Protein AF-0000000078798370 (afdb_homodimer)

Secondary structure (DSSP, 8-state):
--HHHHHHHHHHHHHHHHHHHHHHHHHHHHT-HHHHHHHHHHHHHHHHHHHHHHTT--S--SHHHHHHHHIIIIITTSSS-HHHHHHHHHHHHHHHHHHHSTT----HHHHHHHHHHHHHHHHHHHHHHH---/--HHHHHHHHHHHHHHHHHHHHHHHHHHHHT-HHHHHHHHHHHHHHHHHHHHHHTT--S--SHHHHHHHHIIIIITTSSS-HHHHHHHHHHHHHHHHHHH-TT----HHHHHHHHHHHHHHHHH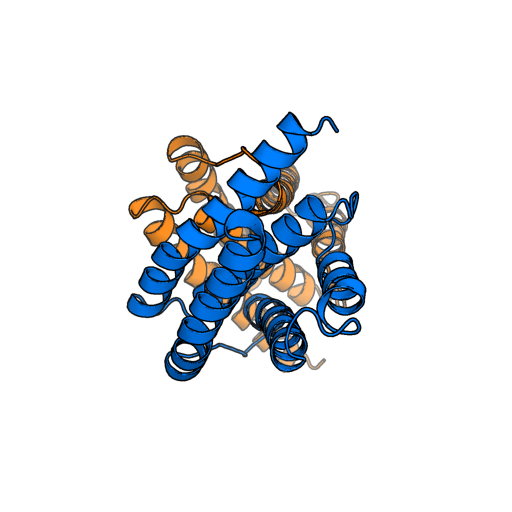HHHHHH---

Sequence (266 aa):
MTPEQRFDIVLYRLNSAKSLLDEIKDHIERGYYNTAMNRMYYACFYAVSGLLLQSEIDGVKSHEGVRQKFSQHFILTGKFPKEWGRFYSILFNNRSAADYEDFKNFDLAATQEMYPKVCAFIGLIDNWVFDKNMTPEQRFDIVLYRLNSAKSLLDEIKDHIERGYYNTAMNRMYYACFYAVSGLLLQSEIDGVKSHEGVRQKFSQHFILTGKFPKEWGRFYSILFNNRSAADYEDFKNFDLAATQEMYPKVCAFIGLIDNWVFDKN

Foldseek 3Di:
DDPVVLVVLLVVLLVQLVVLLVVLVVCLVVWVQLVSLLSLLSSLVSLLVSLCSLVVNPDQDDPVSSLVVCCVPCDVVVVDDVVLSVLSVVSVVSNCCSPPPPPDHDGSVVSVVNSVVSVVSSVVSVCVRPVPD/DDPVVLVVLLVVLLVVLVVLLVVLVVCLVVWVQLVSLLSLLSSLVSLLVSLCSLVVNPDQDDPVSSLVVCCVPCDVVVVDDVVLSVLSVVSVVSNCCSPPPPPDHDGSVVSVVNSVVSVVSSVVSVCVRPVPD

Organism: NCBI:txid997891

pLDDT: mean 96.77, std 6.39, range [39.59, 98.94]

Radius of gyration: 19.5 Å; Cα contacts (8 Å, |Δi|>4): 292; chains: 2; bounding box: 38×62×39 Å

Solvent-accessible surface area (backbone atoms only — not comparable to full-atom values): 14117 Å² total; per-residue (Å²): 130,52,72,66,58,48,49,52,50,28,50,49,25,42,50,48,19,56,56,41,52,59,52,32,52,53,27,51,75,71,66,39,30,34,58,24,44,36,48,50,28,50,23,48,48,27,32,52,50,18,52,37,46,71,70,70,48,71,91,62,81,47,72,66,48,43,53,49,50,45,35,59,66,29,27,75,66,59,77,35,64,60,65,58,47,53,49,52,50,50,35,56,48,45,30,50,38,43,76,64,40,80,98,48,77,58,46,70,70,60,48,61,64,46,48,61,53,50,53,50,52,44,49,52,48,49,42,58,72,66,55,64,120,131,52,72,65,57,49,49,52,50,29,52,49,26,41,49,49,19,56,56,41,51,59,52,32,53,53,26,52,76,72,64,40,30,34,59,23,42,35,48,51,30,51,22,46,48,27,32,52,50,20,51,36,46,71,70,70,48,72,91,62,79,47,72,66,48,42,53,51,51,45,36,59,66,30,27,75,65,60,76,37,63,62,66,56,48,54,48,52,51,50,34,55,49,44,28,50,39,42,76,66,40,81,98,48,78,58,44,70,67,60,49,61,64,45,49,60,53,51,53,52,52,44,49,53,48,50,42,58,69,67,54,64,120

Structure (mmCIF, N/CA/C/O backbone):
data_AF-0000000078798370-model_v1
#
loop_
_entity.id
_entity.type
_entity.pdbx_description
1 polymer 'HEPN domain-containing protein'
#
loop_
_atom_site.group_PDB
_atom_site.id
_atom_site.type_symbol
_atom_site.label_atom_id
_atom_site.label_alt_id
_atom_site.label_comp_id
_atom_site.label_asym_id
_atom_site.label_entity_id
_atom_site.label_seq_id
_atom_site.pdbx_PDB_ins_code
_atom_site.Cartn_x
_atom_site.Cartn_y
_atom_site.Cartn_z
_atom_site.occupancy
_atom_site.B_iso_or_equiv
_atom_site.auth_seq_id
_atom_site.auth_comp_id
_atom_site.auth_asym_id
_atom_site.auth_atom_id
_atom_site.pdbx_PDB_model_num
ATOM 1 N N . MET A 1 1 ? 16.75 -10.555 -20.172 1 88.31 1 MET A N 1
ATOM 2 C CA . MET A 1 1 ? 16.828 -11.352 -18.953 1 88.31 1 MET A CA 1
ATOM 3 C C . MET A 1 1 ? 17.188 -12.797 -19.266 1 88.31 1 MET A C 1
ATOM 5 O O . MET A 1 1 ? 16.625 -13.398 -20.188 1 88.31 1 MET A O 1
ATOM 9 N N . THR A 1 2 ? 18.172 -13.312 -18.594 1 94.56 2 THR A N 1
ATOM 10 C CA . THR A 1 2 ? 18.531 -14.711 -18.797 1 94.56 2 THR A CA 1
ATOM 11 C C . THR A 1 2 ? 17.516 -15.641 -18.141 1 94.56 2 THR A C 1
ATOM 13 O O . THR A 1 2 ? 16.766 -15.219 -17.266 1 94.56 2 THR A O 1
ATOM 16 N N . PRO A 1 3 ? 17.422 -16.891 -18.625 1 95.19 3 PRO A N 1
ATOM 17 C CA . PRO A 1 3 ? 16.516 -17.844 -17.984 1 95.19 3 PRO A CA 1
ATOM 18 C C . PRO A 1 3 ? 16.766 -18 -16.484 1 95.19 3 PRO A C 1
ATOM 20 O O . PRO A 1 3 ? 15.828 -18.156 -15.711 1 95.19 3 PRO A O 1
ATOM 23 N N . GLU A 1 4 ? 18 -17.953 -16.125 1 96.31 4 GLU A N 1
ATOM 24 C CA . GLU A 1 4 ? 18.359 -18.078 -14.711 1 96.31 4 GLU A CA 1
ATOM 25 C C . GLU A 1 4 ? 17.859 -16.875 -13.914 1 96.31 4 GLU A C 1
ATOM 27 O O . GLU A 1 4 ? 17.328 -17.031 -12.82 1 96.31 4 GLU A O 1
ATOM 32 N N . GLN A 1 5 ? 18.109 -15.727 -14.414 1 96.44 5 GLN A N 1
ATOM 33 C CA . GLN A 1 5 ? 17.641 -14.508 -13.773 1 96.44 5 GLN A CA 1
ATOM 34 C C . GLN A 1 5 ? 16.109 -14.492 -13.656 1 96.44 5 GLN A C 1
ATOM 36 O O . GLN A 1 5 ? 15.57 -14.094 -12.633 1 96.44 5 GLN A O 1
ATOM 41 N N . ARG A 1 6 ? 15.484 -14.938 -14.75 1 97 6 ARG A N 1
ATOM 42 C CA . ARG A 1 6 ? 14.023 -15.023 -14.758 1 97 6 ARG A CA 1
ATOM 43 C C . ARG A 1 6 ? 13.523 -15.953 -13.664 1 97 6 ARG A C 1
ATOM 45 O O . ARG A 1 6 ? 12.602 -15.602 -12.922 1 97 6 ARG A O 1
ATOM 52 N N . PHE A 1 7 ? 14.133 -17.062 -13.602 1 97.12 7 PHE A N 1
ATOM 53 C CA . PHE A 1 7 ? 13.75 -18.047 -12.594 1 97.12 7 PHE A CA 1
ATOM 54 C C . PHE A 1 7 ? 13.93 -17.469 -11.188 1 97.12 7 PHE A C 1
ATOM 56 O O . PHE A 1 7 ? 13.086 -17.672 -10.312 1 97.12 7 PHE A O 1
ATOM 63 N N . ASP A 1 8 ? 15.016 -16.812 -10.945 1 98.06 8 ASP A N 1
ATOM 64 C CA . ASP A 1 8 ? 15.297 -16.234 -9.633 1 98.06 8 ASP A CA 1
ATOM 65 C C . ASP A 1 8 ? 14.227 -15.219 -9.234 1 98.06 8 ASP A C 1
ATOM 67 O O . ASP A 1 8 ? 13.805 -15.172 -8.078 1 98.06 8 ASP A O 1
ATOM 71 N N . ILE A 1 9 ? 13.836 -14.43 -10.164 1 97.94 9 ILE A N 1
ATOM 72 C CA . ILE A 1 9 ? 12.836 -13.398 -9.898 1 97.94 9 ILE A CA 1
ATOM 73 C C . ILE A 1 9 ? 11.484 -14.047 -9.617 1 97.94 9 ILE A C 1
ATOM 75 O O . ILE A 1 9 ? 10.781 -13.664 -8.688 1 97.94 9 ILE A O 1
ATOM 79 N N . VAL A 1 10 ? 11.141 -15.008 -10.422 1 98.38 10 VAL A N 1
ATOM 80 C CA . VAL A 1 10 ? 9.883 -15.727 -10.234 1 98.38 10 VAL A CA 1
ATOM 81 C C . VAL A 1 10 ? 9.852 -16.359 -8.844 1 98.38 10 VAL A C 1
ATOM 83 O O . VAL A 1 10 ? 8.859 -16.234 -8.125 1 98.38 10 VAL A O 1
ATOM 86 N N . LEU A 1 11 ? 10.93 -17.016 -8.461 1 98.38 11 LEU A N 1
ATOM 87 C CA . LEU A 1 11 ? 11.031 -17.656 -7.148 1 98.38 11 LEU A CA 1
ATOM 88 C C . LEU A 1 11 ? 10.898 -16.609 -6.035 1 98.38 11 LEU A C 1
ATOM 90 O O . LEU A 1 11 ? 10.227 -16.859 -5.031 1 98.38 11 LEU A O 1
ATOM 94 N N . TYR A 1 12 ? 11.555 -15.531 -6.227 1 98.38 12 TYR A N 1
ATOM 95 C CA . TYR A 1 12 ? 11.508 -14.461 -5.238 1 98.38 12 TYR A CA 1
ATOM 96 C C . TYR A 1 12 ? 10.078 -13.953 -5.055 1 98.38 12 TYR A C 1
ATOM 98 O O . TYR A 1 12 ? 9.609 -13.797 -3.924 1 98.38 12 TYR A O 1
ATOM 106 N N . ARG A 1 13 ? 9.375 -13.695 -6.133 1 98.38 13 ARG A N 1
ATOM 107 C CA . ARG A 1 13 ? 8.031 -13.141 -6.078 1 98.38 13 ARG A CA 1
ATOM 108 C C . ARG A 1 13 ? 7.055 -14.125 -5.453 1 98.38 13 ARG A C 1
ATOM 110 O O . ARG A 1 13 ? 6.223 -13.75 -4.625 1 98.38 13 ARG A O 1
ATOM 117 N N . LEU A 1 14 ? 7.184 -15.375 -5.809 1 98.44 14 LEU A N 1
ATOM 118 C CA . LEU A 1 14 ? 6.293 -16.375 -5.238 1 98.44 14 LEU A CA 1
ATOM 119 C C . LEU A 1 14 ? 6.586 -16.578 -3.754 1 98.44 14 LEU A C 1
ATOM 121 O O . LEU A 1 14 ? 5.664 -16.766 -2.955 1 98.44 14 LEU A O 1
ATOM 125 N N . ASN A 1 15 ? 7.867 -16.562 -3.418 1 98.12 15 ASN A N 1
ATOM 126 C CA . ASN A 1 15 ? 8.219 -16.656 -2.004 1 98.12 15 ASN A CA 1
ATOM 127 C C . ASN A 1 15 ? 7.734 -15.438 -1.226 1 98.12 15 ASN A C 1
ATOM 129 O O . ASN A 1 15 ? 7.332 -15.547 -0.067 1 98.12 15 ASN A O 1
ATOM 133 N N . SER A 1 16 ? 7.801 -14.305 -1.834 1 98.06 16 SER A N 1
ATOM 134 C CA . SER A 1 16 ? 7.301 -13.086 -1.208 1 98.06 16 SER A CA 1
ATOM 135 C C . SER A 1 16 ? 5.797 -13.164 -0.964 1 98.06 16 SER A C 1
ATOM 137 O O . SER A 1 16 ? 5.309 -12.75 0.091 1 98.06 16 SER A O 1
ATOM 139 N N . ALA A 1 17 ? 5.094 -13.664 -1.935 1 98.62 17 ALA A N 1
ATOM 140 C CA . ALA A 1 17 ? 3.652 -13.852 -1.79 1 98.62 17 ALA A CA 1
ATOM 141 C C . ALA A 1 17 ? 3.332 -14.75 -0.599 1 98.62 17 ALA A C 1
ATOM 143 O O . ALA A 1 17 ? 2.486 -14.414 0.232 1 98.62 17 ALA A O 1
ATOM 144 N N . LYS A 1 18 ? 4.039 -15.82 -0.444 1 98 18 LYS A N 1
ATOM 145 C CA . LYS A 1 18 ? 3.805 -16.797 0.623 1 98 18 LYS A CA 1
ATOM 146 C C . LYS A 1 18 ? 4.199 -16.219 1.981 1 98 18 LYS A C 1
ATOM 148 O O . LYS A 1 18 ? 3.502 -16.438 2.977 1 98 18 LYS A O 1
ATOM 153 N N . SER A 1 19 ? 5.281 -15.539 1.979 1 97.12 19 SER A N 1
ATOM 154 C CA . SER A 1 19 ? 5.734 -14.93 3.221 1 97.12 19 SER A CA 1
ATOM 155 C C . SER A 1 19 ? 4.723 -13.914 3.736 1 97.12 19 SER A C 1
ATOM 157 O O . SER A 1 19 ? 4.527 -13.781 4.945 1 97.12 19 SER A O 1
ATOM 159 N N . LEU A 1 20 ? 4.086 -13.219 2.838 1 98.31 20 LEU A N 1
ATOM 160 C CA . LEU A 1 20 ? 3.129 -12.188 3.223 1 98.31 20 LEU A CA 1
ATOM 161 C C . LEU A 1 20 ? 1.883 -12.812 3.848 1 98.31 20 LEU A C 1
ATOM 163 O O . LEU A 1 20 ? 1.187 -12.156 4.629 1 98.31 20 LEU A O 1
ATOM 167 N N . LEU A 1 21 ? 1.589 -14.094 3.51 1 98.5 21 LEU A N 1
ATOM 168 C CA . LEU A 1 21 ? 0.408 -14.75 4.059 1 98.5 21 LEU A CA 1
ATOM 169 C C . LEU A 1 21 ? 0.492 -14.844 5.578 1 98.5 21 LEU A C 1
ATOM 171 O O . LEU A 1 21 ? -0.509 -14.648 6.27 1 98.5 21 LEU A O 1
ATOM 175 N N . ASP A 1 22 ? 1.664 -15.094 6.062 1 9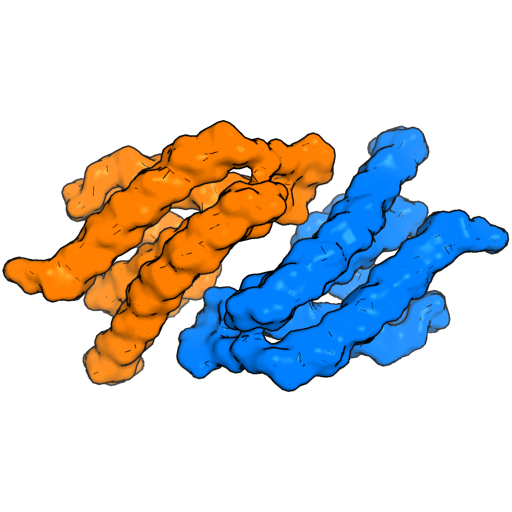6.81 22 ASP A N 1
ATOM 176 C CA . ASP A 1 22 ? 1.846 -15.156 7.508 1 96.81 22 ASP A CA 1
ATOM 177 C C . ASP A 1 22 ? 1.642 -13.789 8.148 1 96.81 22 ASP A C 1
ATOM 179 O O . ASP A 1 22 ? 1.009 -13.68 9.203 1 96.81 22 ASP A O 1
ATOM 183 N N . GLU A 1 23 ? 2.182 -12.844 7.527 1 97.88 23 GLU A N 1
ATOM 184 C CA . GLU A 1 23 ? 2.033 -11.477 8.016 1 97.88 23 GLU A CA 1
ATOM 185 C C . GLU A 1 23 ? 0.571 -11.039 8 1 97.88 23 GLU A C 1
ATOM 187 O O . GLU A 1 23 ? 0.097 -10.398 8.945 1 97.88 23 GLU A O 1
ATOM 192 N N . ILE A 1 24 ? -0.146 -11.344 6.969 1 98.75 24 ILE A N 1
ATOM 193 C CA . ILE A 1 24 ? -1.545 -10.961 6.801 1 98.75 24 ILE A CA 1
ATOM 194 C C . ILE A 1 24 ? -2.383 -11.578 7.918 1 98.75 24 ILE A C 1
ATOM 196 O O . ILE A 1 24 ? -3.254 -10.922 8.492 1 98.75 24 ILE A O 1
ATOM 200 N N . LYS A 1 25 ? -2.119 -12.828 8.18 1 98.38 25 LYS A N 1
ATOM 201 C CA . LYS A 1 25 ? -2.818 -13.492 9.281 1 98.38 25 LYS A CA 1
ATOM 202 C C . LYS A 1 25 ? -2.637 -12.734 10.586 1 98.38 25 LYS A C 1
ATOM 204 O O . LYS A 1 25 ? -3.594 -12.547 11.344 1 98.38 25 LYS A O 1
ATOM 209 N N . ASP A 1 26 ? -1.431 -12.336 10.859 1 98.06 26 ASP A N 1
ATOM 210 C CA . ASP A 1 26 ? -1.126 -11.562 12.055 1 98.06 26 ASP A CA 1
ATOM 211 C C . ASP A 1 26 ? -1.885 -10.242 12.062 1 98.06 26 ASP A C 1
ATOM 213 O O . ASP A 1 26 ? -2.395 -9.82 13.102 1 98.06 26 ASP A O 1
ATOM 217 N N . HIS A 1 27 ? -1.97 -9.547 10.883 1 98.5 27 HIS A N 1
ATOM 218 C CA . HIS A 1 27 ? -2.717 -8.297 10.773 1 98.5 27 HIS A CA 1
ATOM 219 C C . HIS A 1 27 ? -4.184 -8.5 11.141 1 98.5 27 HIS A C 1
ATOM 221 O O . HIS A 1 27 ? -4.77 -7.672 11.844 1 98.5 27 HIS A O 1
ATOM 227 N N . ILE A 1 28 ? -4.746 -9.586 10.672 1 98.56 28 ILE A N 1
ATOM 228 C CA . ILE A 1 28 ? -6.145 -9.891 10.953 1 98.56 28 ILE A CA 1
ATOM 229 C C . ILE A 1 28 ? -6.332 -10.109 12.453 1 98.56 28 ILE A C 1
ATOM 231 O O . ILE A 1 28 ? -7.258 -9.562 13.055 1 98.56 28 ILE A O 1
ATOM 235 N N . GLU A 1 29 ? -5.457 -10.805 13.055 1 98.12 29 GLU A N 1
ATOM 236 C CA . GLU A 1 29 ? -5.543 -11.117 14.477 1 98.12 29 GLU A CA 1
ATOM 237 C C . GLU A 1 29 ? -5.43 -9.859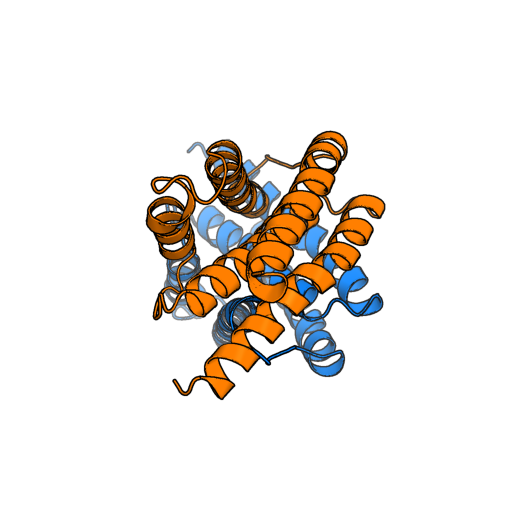 15.328 1 98.12 29 GLU A C 1
ATOM 239 O O . GLU A 1 29 ? -6.035 -9.766 16.391 1 98.12 29 GLU A O 1
ATOM 244 N N . ARG A 1 30 ? -4.762 -8.867 14.859 1 97.5 30 ARG A N 1
ATOM 245 C CA . ARG A 1 30 ? -4.496 -7.66 15.625 1 97.5 30 ARG A CA 1
ATOM 246 C C . ARG A 1 30 ? -5.512 -6.57 15.297 1 97.5 30 ARG A C 1
ATOM 248 O O . ARG A 1 30 ? -5.504 -5.5 15.914 1 97.5 30 ARG A O 1
ATOM 255 N N . GLY A 1 31 ? -6.344 -6.805 14.344 1 97.75 31 GLY A N 1
ATOM 256 C CA . GLY A 1 31 ? -7.402 -5.863 14.016 1 97.75 31 GLY A CA 1
ATOM 257 C C . GLY A 1 31 ? -6.984 -4.824 12.992 1 97.75 31 GLY A C 1
ATOM 258 O O . GLY A 1 31 ? -7.652 -3.803 12.82 1 97.75 31 GLY A O 1
ATOM 259 N N . TYR A 1 32 ? -5.84 -5.043 12.312 1 98 32 TYR A N 1
ATOM 260 C CA . TYR A 1 32 ? -5.391 -4.137 11.266 1 98 32 TYR A CA 1
ATOM 261 C C . TYR A 1 32 ? -5.988 -4.527 9.914 1 98 32 TYR A C 1
ATOM 263 O O . TYR A 1 32 ? -5.258 -4.887 8.984 1 98 32 TYR A O 1
ATOM 271 N N . TYR A 1 33 ? -7.301 -4.32 9.773 1 98.5 33 TYR A N 1
ATOM 272 C CA . TYR A 1 33 ? -8.055 -4.945 8.695 1 98.5 33 TYR A CA 1
ATOM 273 C C . TYR A 1 33 ? -7.77 -4.258 7.363 1 98.5 33 TYR A C 1
ATOM 275 O O . TYR A 1 33 ? -7.652 -4.922 6.332 1 98.5 33 TYR A O 1
ATOM 283 N N . ASN A 1 34 ? -7.68 -2.938 7.375 1 98.38 34 ASN A N 1
ATOM 284 C CA . ASN A 1 34 ? -7.352 -2.256 6.129 1 98.38 34 ASN A CA 1
ATOM 285 C C . ASN A 1 34 ? -5.961 -2.635 5.633 1 98.38 34 ASN A C 1
ATOM 287 O O . ASN A 1 34 ? -5.766 -2.867 4.438 1 98.38 34 ASN A O 1
ATOM 291 N N . THR A 1 35 ? -4.984 -2.691 6.543 1 98.44 35 THR A N 1
ATOM 292 C CA . THR A 1 35 ? -3.643 -3.135 6.184 1 98.44 35 THR A CA 1
ATOM 293 C C . THR A 1 35 ? -3.666 -4.578 5.684 1 98.44 35 THR A C 1
ATOM 295 O O . THR A 1 35 ? -3.006 -4.906 4.695 1 98.44 35 THR A O 1
ATOM 298 N N . ALA A 1 36 ? -4.453 -5.41 6.352 1 98.69 36 ALA A N 1
ATOM 299 C CA . ALA A 1 36 ? -4.586 -6.797 5.91 1 98.69 36 ALA A CA 1
ATOM 300 C C . ALA A 1 36 ? -5.094 -6.863 4.473 1 98.69 36 ALA A C 1
ATOM 302 O O . ALA A 1 36 ? -4.582 -7.641 3.664 1 98.69 36 ALA A O 1
ATOM 303 N N . MET A 1 37 ? -6.086 -6.047 4.184 1 98.69 37 MET A N 1
ATOM 304 C CA . MET A 1 37 ? -6.656 -6.043 2.84 1 98.69 37 MET A CA 1
ATOM 305 C C . MET A 1 37 ? -5.629 -5.578 1.812 1 98.69 37 MET A C 1
ATOM 307 O O . MET A 1 37 ? -5.508 -6.172 0.739 1 98.69 37 MET A O 1
ATOM 311 N N . ASN A 1 38 ? -4.918 -4.559 2.186 1 98.25 38 ASN A N 1
ATOM 312 C CA . ASN A 1 38 ? -3.842 -4.074 1.33 1 98.25 38 ASN A CA 1
ATOM 313 C C . ASN A 1 38 ? -2.812 -5.164 1.05 1 98.25 38 ASN A C 1
ATOM 315 O O . ASN A 1 38 ? -2.473 -5.422 -0.107 1 98.25 38 ASN A O 1
ATOM 319 N N . ARG A 1 39 ? -2.396 -5.809 2.072 1 98.62 39 ARG A N 1
ATOM 320 C CA . ARG A 1 39 ? -1.336 -6.801 1.925 1 98.62 39 ARG A CA 1
ATOM 321 C C . ARG A 1 39 ? -1.845 -8.047 1.201 1 98.62 39 ARG A C 1
ATOM 323 O O . ARG A 1 39 ? -1.086 -8.711 0.495 1 98.62 39 ARG A O 1
ATOM 330 N N . MET A 1 40 ? -3.152 -8.359 1.375 1 98.88 40 MET A N 1
ATOM 331 C CA . MET A 1 40 ? -3.734 -9.461 0.618 1 98.88 40 MET A CA 1
ATOM 332 C C . MET A 1 40 ? -3.621 -9.219 -0.882 1 98.88 40 MET A C 1
ATOM 334 O O . MET A 1 40 ? -3.264 -10.117 -1.641 1 98.88 40 MET A O 1
ATOM 338 N N . TYR A 1 41 ? -3.857 -8.047 -1.242 1 98.75 41 TYR A N 1
ATOM 339 C CA . TYR A 1 41 ? -3.686 -7.727 -2.654 1 98.75 41 TYR A CA 1
ATOM 340 C C . TYR A 1 41 ? -2.236 -7.914 -3.084 1 98.75 41 TYR A C 1
ATOM 342 O O . TYR A 1 41 ? -1.963 -8.539 -4.113 1 98.75 41 TYR A O 1
ATOM 350 N N . TYR A 1 42 ? -1.319 -7.395 -2.295 1 98.5 42 TYR A N 1
ATOM 351 C CA . TYR A 1 42 ? 0.08 -7.426 -2.705 1 98.5 42 TYR A CA 1
ATOM 352 C C . TYR A 1 42 ? 0.602 -8.859 -2.756 1 98.5 42 TYR A C 1
ATOM 354 O O . TYR A 1 42 ? 1.447 -9.188 -3.592 1 98.5 42 TYR A O 1
ATOM 362 N N . ALA A 1 43 ? 0.106 -9.695 -1.845 1 98.81 43 ALA A N 1
ATOM 363 C CA . ALA A 1 43 ? 0.473 -11.102 -1.925 1 98.81 43 ALA A CA 1
ATOM 364 C C . ALA A 1 43 ? 0.062 -11.703 -3.268 1 98.81 43 ALA A C 1
ATOM 366 O O . ALA A 1 43 ? 0.866 -12.359 -3.936 1 98.81 43 ALA A O 1
ATOM 367 N N . CYS A 1 44 ? -1.149 -11.43 -3.678 1 98.88 44 CYS A N 1
ATOM 368 C CA . CYS A 1 44 ? -1.646 -11.945 -4.949 1 98.88 44 CYS A CA 1
ATOM 369 C C . CYS A 1 44 ? -0.945 -11.273 -6.121 1 98.88 44 CYS A C 1
ATOM 371 O O . CYS A 1 44 ? -0.688 -11.914 -7.145 1 98.88 44 CYS A O 1
ATOM 373 N N . PHE A 1 45 ? -0.638 -10.016 -5.961 1 98.88 45 PHE A N 1
ATOM 374 C CA . PHE A 1 45 ? 0.083 -9.273 -6.984 1 98.88 45 PHE A CA 1
ATOM 375 C C . PHE A 1 45 ? 1.444 -9.906 -7.258 1 98.88 45 PHE A C 1
ATOM 377 O O . PHE A 1 45 ? 1.837 -10.078 -8.414 1 98.88 45 PHE A O 1
ATOM 384 N N . TYR A 1 46 ? 2.141 -10.266 -6.195 1 98.62 46 TYR A N 1
ATOM 385 C CA . TYR A 1 46 ? 3.439 -10.914 -6.34 1 98.62 46 TYR A CA 1
ATOM 386 C C . TYR A 1 46 ? 3.305 -12.25 -7.066 1 98.62 46 TYR A C 1
ATOM 388 O O . TYR A 1 46 ? 4.078 -12.547 -7.98 1 98.62 46 TYR A O 1
ATOM 396 N N . ALA A 1 47 ? 2.314 -12.984 -6.684 1 98.81 47 ALA A N 1
ATOM 397 C CA . ALA A 1 47 ? 2.094 -14.289 -7.297 1 98.81 47 ALA A CA 1
ATOM 398 C C . ALA A 1 47 ? 1.759 -14.148 -8.781 1 98.81 47 ALA A C 1
ATOM 400 O O . ALA A 1 47 ? 2.348 -14.828 -9.625 1 98.81 47 ALA A O 1
ATOM 401 N N . VAL A 1 48 ? 0.841 -13.242 -9.125 1 98.88 48 VAL A N 1
ATOM 402 C CA . VAL A 1 48 ? 0.409 -13.055 -10.508 1 98.88 48 VAL A CA 1
ATOM 403 C C . VAL A 1 48 ? 1.563 -12.5 -11.344 1 98.88 48 VAL A C 1
ATOM 405 O O . VAL A 1 48 ? 1.775 -12.93 -12.477 1 98.88 48 VAL A O 1
ATOM 408 N N . SER A 1 49 ? 2.303 -11.547 -10.797 1 98.69 49 SER A N 1
ATOM 409 C CA . SER A 1 49 ? 3.457 -11 -11.492 1 98.69 49 SER A CA 1
ATOM 410 C C . SER A 1 49 ? 4.5 -12.078 -11.773 1 98.69 49 SER A C 1
ATOM 412 O O . SER A 1 49 ? 5.121 -12.094 -12.836 1 98.69 49 SER A O 1
ATOM 414 N N . GLY A 1 50 ? 4.727 -12.945 -10.75 1 98.38 50 GLY A N 1
ATOM 415 C CA . GLY A 1 50 ? 5.605 -14.078 -10.953 1 98.38 50 GLY A CA 1
ATOM 416 C C . GLY A 1 50 ? 5.129 -15.016 -12.047 1 98.38 50 GLY A C 1
ATOM 417 O O . GLY A 1 50 ? 5.922 -15.484 -12.867 1 98.38 50 GLY A O 1
ATOM 418 N N . LEU A 1 51 ? 3.865 -15.312 -12.062 1 98.69 51 LEU A N 1
ATOM 419 C CA . LEU A 1 51 ? 3.242 -16.156 -13.062 1 98.69 51 LEU A CA 1
ATOM 420 C C . LEU A 1 51 ? 3.461 -15.602 -14.469 1 98.69 51 LEU A C 1
ATOM 422 O O . LEU A 1 51 ? 3.812 -16.344 -15.391 1 98.69 51 LEU A O 1
ATOM 426 N N . LEU A 1 52 ? 3.242 -14.297 -14.664 1 98.62 52 LEU A N 1
ATOM 427 C CA . LEU A 1 52 ? 3.439 -13.641 -15.953 1 98.62 52 LEU A CA 1
ATOM 428 C C . LEU A 1 52 ? 4.891 -13.758 -16.406 1 98.62 52 LEU A C 1
ATOM 430 O O . LEU A 1 52 ? 5.16 -14.109 -17.562 1 98.62 52 LEU A O 1
ATOM 434 N N . LEU A 1 53 ? 5.746 -13.477 -15.477 1 98 53 LEU A N 1
ATOM 435 C CA . LEU A 1 53 ? 7.164 -13.531 -15.812 1 98 53 LEU A CA 1
ATOM 436 C C . LEU A 1 53 ? 7.582 -14.945 -16.188 1 98 53 LEU A C 1
ATOM 438 O O . LEU A 1 53 ? 8.344 -15.141 -17.141 1 98 53 LEU A O 1
ATOM 442 N N . GLN A 1 54 ? 7.082 -15.906 -15.469 1 97.62 54 GLN A N 1
ATOM 443 C CA . GLN A 1 54 ? 7.352 -17.312 -15.766 1 97.62 54 GLN A CA 1
ATOM 444 C C . GLN A 1 54 ? 6.879 -17.672 -17.172 1 97.62 54 GLN A C 1
ATOM 446 O O . GLN A 1 54 ? 7.512 -18.484 -17.859 1 97.62 54 GLN A O 1
ATOM 451 N N . SER A 1 55 ? 5.836 -17.047 -17.609 1 97.19 55 SER A N 1
ATOM 452 C CA . SER A 1 55 ? 5.234 -17.328 -18.922 1 97.19 55 SER A CA 1
ATOM 453 C C . SER A 1 55 ? 5.824 -16.422 -20 1 97.19 55 SER A C 1
ATOM 455 O O . SER A 1 55 ? 5.238 -16.281 -21.078 1 97.19 55 SER A O 1
ATOM 457 N N . GLU A 1 56 ? 6.922 -15.695 -19.656 1 96.94 56 GLU A N 1
ATOM 458 C CA . GLU A 1 56 ? 7.707 -14.867 -20.562 1 96.94 56 GLU A CA 1
ATOM 459 C C . GLU A 1 56 ? 6.914 -13.656 -21.047 1 96.94 56 GLU A C 1
ATOM 461 O O . GLU A 1 56 ? 7.074 -13.211 -22.172 1 96.94 56 GLU A O 1
ATOM 466 N N . ILE A 1 57 ? 5.988 -13.297 -20.234 1 97.19 57 ILE A N 1
ATOM 467 C CA . ILE A 1 57 ? 5.32 -12.016 -20.406 1 97.19 57 ILE A CA 1
ATOM 468 C C . ILE A 1 57 ? 6.043 -10.938 -19.609 1 97.19 57 ILE A C 1
ATOM 470 O O . ILE A 1 57 ? 5.723 -10.711 -18.438 1 97.19 57 ILE A O 1
ATOM 474 N N . ASP A 1 58 ? 6.922 -10.195 -20.219 1 94 58 ASP A N 1
ATOM 475 C CA . ASP A 1 58 ? 7.871 -9.297 -19.562 1 94 58 ASP A CA 1
ATOM 476 C C . ASP A 1 58 ? 7.383 -7.852 -19.609 1 94 58 ASP A C 1
ATOM 478 O O . ASP A 1 58 ? 6.5 -7.512 -20.406 1 94 58 ASP A O 1
ATOM 482 N N . GLY A 1 59 ? 7.891 -7.199 -18.797 1 92.31 59 GLY A N 1
ATOM 483 C CA . GLY A 1 59 ? 7.754 -5.754 -18.891 1 92.31 59 GLY A CA 1
ATOM 484 C C . GLY A 1 59 ? 6.441 -5.238 -18.328 1 92.31 59 GLY A C 1
ATOM 485 O O . GLY A 1 59 ? 6.047 -4.102 -18.594 1 92.31 59 GLY A O 1
ATOM 486 N N . VAL A 1 60 ? 5.676 -6.09 -17.656 1 94.62 60 VAL A N 1
ATOM 487 C CA . VAL A 1 60 ? 4.43 -5.68 -17.016 1 94.62 60 VAL A CA 1
ATOM 488 C C . VAL A 1 60 ? 4.699 -5.281 -15.562 1 94.62 60 VAL A C 1
ATOM 490 O O . VAL A 1 60 ? 5.039 -6.129 -14.734 1 94.62 60 VAL A O 1
ATOM 493 N N . LYS A 1 61 ? 4.516 -4.012 -15.18 1 92.44 61 LYS A N 1
ATOM 494 C CA . LYS A 1 61 ? 4.934 -3.566 -13.852 1 92.44 61 LYS A CA 1
ATOM 495 C C . LYS A 1 61 ? 3.785 -2.879 -13.117 1 92.44 61 LYS A C 1
ATOM 497 O O . LYS A 1 61 ? 3.748 -2.865 -11.891 1 92.44 61 LYS A O 1
ATOM 502 N N . SER A 1 62 ? 2.803 -2.326 -13.891 1 95.25 62 SER A N 1
ATOM 503 C CA . SER A 1 62 ? 1.714 -1.599 -13.242 1 95.25 62 SER A CA 1
ATOM 504 C C . SER A 1 62 ? 0.634 -2.551 -12.742 1 95.25 62 SER A C 1
ATOM 506 O O . SER A 1 62 ? 0.452 -3.639 -13.297 1 95.25 62 SER A O 1
ATOM 508 N N . HIS A 1 63 ? -0.076 -2.117 -11.711 1 96.94 63 HIS A N 1
ATOM 509 C CA . HIS A 1 63 ? -1.183 -2.906 -11.188 1 96.94 63 HIS A CA 1
ATOM 510 C C . HIS A 1 63 ? -2.201 -3.229 -12.273 1 96.94 63 HIS A C 1
ATOM 512 O O . HIS A 1 63 ? -2.633 -4.375 -12.406 1 96.94 63 HIS A O 1
ATOM 518 N N . GLU A 1 64 ? -2.531 -2.193 -13.062 1 97.19 64 GLU A N 1
ATOM 519 C CA . GLU A 1 64 ? -3.484 -2.385 -14.148 1 97.19 64 GLU A CA 1
ATOM 520 C C . GLU A 1 64 ? -2.928 -3.33 -15.211 1 97.19 64 GLU A C 1
ATOM 522 O O . GLU A 1 64 ? -3.652 -4.18 -15.734 1 97.19 64 GLU A O 1
ATOM 527 N N . GLY A 1 65 ? -1.724 -3.131 -15.547 1 98 65 GLY A N 1
ATOM 528 C CA . GLY A 1 65 ? -1.089 -3.998 -16.531 1 98 65 GLY A CA 1
ATOM 529 C C . GLY A 1 65 ? -1.075 -5.457 -16.109 1 98 65 GLY A C 1
ATOM 530 O O . GLY A 1 65 ? -1.396 -6.34 -16.906 1 98 65 GLY A O 1
ATOM 531 N N . VAL A 1 66 ? -0.702 -5.711 -14.898 1 98.56 66 VAL A N 1
ATOM 532 C CA . VAL A 1 66 ? -0.647 -7.07 -14.375 1 98.56 66 VAL A CA 1
ATOM 533 C C . VAL A 1 66 ? -2.039 -7.695 -14.414 1 98.56 66 VAL A C 1
ATOM 535 O O . VAL A 1 66 ? -2.201 -8.844 -14.844 1 98.56 66 VAL A O 1
ATOM 538 N N . ARG A 1 67 ? -3 -6.922 -13.953 1 98.38 67 ARG A N 1
ATOM 539 C CA . ARG A 1 67 ? -4.375 -7.414 -13.969 1 98.38 67 ARG A CA 1
ATOM 540 C C . ARG A 1 67 ? -4.824 -7.746 -15.391 1 98.38 67 ARG A C 1
ATOM 542 O O . ARG A 1 67 ? -5.41 -8.805 -15.633 1 98.38 67 ARG A O 1
ATOM 549 N N . GLN A 1 68 ? -4.535 -6.887 -16.328 1 98.44 68 GLN A N 1
ATOM 550 C CA . GLN A 1 68 ? -4.949 -7.062 -17.719 1 98.44 68 GLN A CA 1
ATOM 551 C C . GLN A 1 68 ? -4.27 -8.273 -18.359 1 98.44 68 GLN A C 1
ATOM 553 O O . GLN A 1 68 ? -4.918 -9.07 -19.031 1 98.44 68 GLN A O 1
ATOM 558 N N . LYS A 1 69 ? -3 -8.398 -18.203 1 98.75 69 LYS A N 1
ATOM 559 C CA . LYS A 1 69 ? -2.266 -9.508 -18.797 1 98.75 69 LYS A CA 1
ATOM 560 C C . LYS A 1 69 ? -2.66 -10.844 -18.172 1 98.75 69 LYS A C 1
ATOM 562 O O . LYS A 1 69 ? -2.693 -11.867 -18.859 1 98.75 69 LYS A O 1
ATOM 567 N N . PHE A 1 70 ? -2.895 -10.82 -16.875 1 98.88 70 PHE A N 1
ATOM 568 C CA . PHE A 1 70 ? -3.4 -12.023 -16.219 1 98.88 70 PHE A CA 1
ATOM 569 C C . PHE A 1 70 ? -4.703 -12.477 -16.859 1 98.88 70 PHE A C 1
ATOM 571 O O . PHE A 1 70 ? -4.855 -13.656 -17.203 1 98.88 70 PHE A O 1
ATOM 578 N N . SER A 1 71 ? -5.598 -11.539 -16.969 1 98.75 71 SER A N 1
ATOM 579 C CA . SER A 1 71 ? -6.891 -11.844 -17.578 1 98.75 71 SER A CA 1
ATOM 580 C C . SER A 1 71 ? -6.715 -12.352 -19 1 98.75 71 SER A C 1
ATOM 582 O O . SER A 1 71 ? -7.297 -13.375 -19.375 1 98.75 71 SER A O 1
ATOM 584 N N . GLN A 1 72 ? -5.938 -11.711 -19.75 1 98.56 72 GLN A N 1
ATOM 585 C CA . GLN A 1 72 ? -5.738 -11.992 -21.172 1 98.56 72 GLN A CA 1
ATOM 586 C C . GLN A 1 72 ? -5.133 -13.383 -21.375 1 98.56 72 GLN A C 1
ATOM 588 O O . GLN A 1 72 ? -5.578 -14.141 -22.234 1 98.56 72 GLN A O 1
ATOM 593 N N . HIS A 1 73 ? -4.168 -13.766 -20.562 1 98.44 73 HIS A N 1
ATOM 594 C CA . HIS A 1 73 ? -3.363 -14.938 -20.875 1 98.44 73 HIS A CA 1
ATOM 595 C C . HIS A 1 73 ? -3.791 -16.141 -20.047 1 98.44 73 HIS A C 1
ATOM 597 O O . HIS A 1 73 ? -3.52 -17.281 -20.422 1 98.44 73 HIS A O 1
ATOM 603 N N . PHE A 1 74 ? -4.504 -15.891 -18.953 1 98.62 74 PHE A N 1
ATOM 604 C CA . PHE A 1 74 ? -4.738 -17.031 -18.078 1 98.62 74 PHE A CA 1
ATOM 605 C C . PHE A 1 74 ? -6.227 -17.219 -17.812 1 98.62 74 PHE A C 1
ATOM 607 O O . PHE A 1 74 ? -6.68 -18.328 -17.516 1 98.62 74 PHE A O 1
ATOM 614 N N . ILE A 1 75 ? -6.977 -16.125 -17.906 1 98.81 75 ILE A N 1
ATOM 615 C CA . ILE A 1 75 ? -8.406 -16.234 -17.641 1 98.81 75 ILE A CA 1
ATOM 616 C C . ILE A 1 75 ? -9.156 -16.453 -18.953 1 98.81 75 ILE A C 1
ATOM 618 O O . ILE A 1 75 ? -9.875 -17.438 -19.109 1 98.81 75 ILE A O 1
ATOM 622 N N . LEU A 1 76 ? -8.93 -15.578 -19.906 1 98.5 76 LEU A N 1
ATOM 623 C CA . LEU A 1 76 ? -9.641 -15.641 -21.172 1 98.5 76 LEU A CA 1
ATOM 624 C C . LEU A 1 76 ? -9.25 -16.891 -21.953 1 98.5 76 LEU A C 1
ATOM 626 O O . LEU A 1 76 ? -10.031 -17.391 -22.766 1 98.5 76 LEU A O 1
ATOM 630 N N . THR A 1 77 ? -8.055 -17.438 -21.703 1 98.19 77 THR A N 1
ATOM 631 C CA . THR A 1 77 ? -7.566 -18.625 -22.391 1 98.19 77 THR A CA 1
ATOM 632 C C . THR A 1 77 ? -8.055 -19.891 -21.703 1 98.19 77 THR A C 1
ATOM 634 O O . THR A 1 77 ? -7.84 -21 -22.203 1 98.19 77 THR A O 1
ATOM 637 N N . GLY A 1 78 ? -8.625 -19.75 -20.469 1 97.75 78 GLY A N 1
ATOM 638 C CA . GLY A 1 78 ? -9.195 -20.891 -19.781 1 97.75 78 GLY A CA 1
ATOM 639 C C . GLY A 1 78 ? -8.172 -21.656 -18.938 1 97.75 78 GLY A C 1
ATOM 640 O O . GLY A 1 78 ? -8.477 -22.719 -18.406 1 97.75 78 GLY A O 1
ATOM 641 N N . LYS A 1 79 ? -6.938 -21.156 -18.859 1 97.56 79 LYS A N 1
ATOM 642 C CA . LYS A 1 79 ? -5.91 -21.812 -18.062 1 97.56 79 LYS A CA 1
ATOM 643 C C . LYS A 1 79 ? -6.277 -21.781 -16.578 1 97.56 79 LYS A C 1
ATOM 645 O O . LYS A 1 79 ? -5.961 -22.719 -15.836 1 97.56 79 LYS A O 1
ATOM 650 N N . PHE A 1 80 ? -6.855 -20.703 -16.125 1 98.19 80 PHE A N 1
ATOM 651 C CA . PHE A 1 80 ? -7.445 -20.594 -14.789 1 98.19 80 PHE A CA 1
ATOM 652 C C . PHE A 1 80 ? -8.953 -20.375 -14.883 1 98.19 80 PHE A C 1
ATOM 654 O O . PHE A 1 80 ? -9.438 -19.781 -15.852 1 98.19 80 PHE A O 1
ATOM 661 N N . PRO A 1 81 ? -9.719 -20.875 -13.898 1 98.19 81 PRO A N 1
ATOM 662 C CA . PRO A 1 81 ? -11.156 -20.609 -13.852 1 98.19 81 PRO A CA 1
ATOM 663 C C . PRO A 1 81 ? -11.469 -19.109 -13.812 1 98.19 81 PRO A C 1
ATOM 665 O O . PRO A 1 81 ? -10.742 -18.344 -13.18 1 98.19 81 PRO A O 1
ATOM 668 N N . LYS A 1 82 ? -12.57 -18.672 -14.391 1 98.12 82 LYS A N 1
ATOM 669 C CA . LYS A 1 82 ? -12.969 -17.281 -14.523 1 98.12 82 LYS A CA 1
ATOM 670 C C . LYS A 1 82 ? -13.148 -16.625 -13.156 1 98.12 82 LYS A C 1
ATOM 672 O O . LYS A 1 82 ? -12.938 -15.422 -13.008 1 98.12 82 LYS A O 1
ATOM 677 N N . GLU A 1 83 ? -13.438 -17.406 -12.164 1 98.44 83 GLU A N 1
ATOM 678 C CA . GLU A 1 83 ? -13.688 -16.891 -10.828 1 98.44 83 GLU A CA 1
ATOM 679 C C . GLU A 1 83 ? -12.43 -16.266 -10.234 1 98.44 83 GLU A C 1
ATOM 681 O O . GLU A 1 83 ? -12.508 -15.328 -9.43 1 98.44 83 GLU A O 1
ATOM 686 N N . TRP A 1 84 ? -11.273 -16.734 -10.672 1 98.75 84 TRP A N 1
ATOM 687 C CA . TRP A 1 84 ? -10.023 -16.203 -10.125 1 98.75 84 TRP A CA 1
ATOM 688 C C . TRP A 1 84 ? -9.695 -14.844 -10.734 1 98.75 84 TRP A C 1
ATOM 690 O O . TRP A 1 84 ? -9.039 -14.016 -10.102 1 98.75 84 TRP A O 1
ATOM 700 N N . GLY A 1 85 ? -10.125 -14.656 -12.023 1 98.62 85 GLY A N 1
ATOM 701 C CA . GLY A 1 85 ? -10.039 -13.32 -12.586 1 98.62 85 GLY A CA 1
ATOM 702 C C . GLY A 1 85 ? -10.883 -12.305 -11.844 1 98.62 85 GLY A C 1
ATOM 703 O O . GLY A 1 85 ? -10.414 -11.195 -11.562 1 98.62 85 GLY A O 1
ATOM 704 N N . ARG A 1 86 ? -12.094 -12.711 -11.555 1 98.44 86 ARG A N 1
ATOM 705 C CA . ARG A 1 86 ? -13 -11.852 -10.789 1 98.44 86 ARG A CA 1
ATOM 706 C C . ARG A 1 86 ? -12.445 -11.586 -9.391 1 98.44 86 ARG A C 1
ATOM 708 O O . ARG A 1 86 ? -12.492 -10.453 -8.906 1 98.44 86 ARG A O 1
ATOM 715 N N . PHE A 1 87 ? -11.945 -12.609 -8.812 1 98.81 87 PHE A N 1
ATOM 716 C CA . PHE A 1 87 ? -11.406 -12.5 -7.465 1 98.81 87 PHE A CA 1
ATOM 717 C C . PHE A 1 87 ? -10.242 -11.516 -7.422 1 98.81 87 PHE A C 1
ATOM 719 O O . PHE A 1 87 ? -10.188 -10.648 -6.551 1 98.81 87 PHE A O 1
ATOM 726 N N . TYR A 1 88 ? -9.336 -11.633 -8.375 1 98.81 88 TYR A N 1
ATOM 727 C CA . TYR A 1 88 ? -8.172 -10.742 -8.422 1 98.81 88 TYR A CA 1
ATOM 728 C C . TYR A 1 88 ? -8.602 -9.297 -8.633 1 98.81 88 TYR A C 1
ATOM 730 O O . TYR A 1 88 ? -8.016 -8.383 -8.062 1 98.81 88 TYR A O 1
ATOM 738 N N . SER A 1 89 ? -9.641 -9.102 -9.422 1 98.44 89 SER A N 1
ATOM 739 C CA . SER A 1 89 ? -10.172 -7.758 -9.641 1 98.44 89 SER A CA 1
ATOM 740 C C . SER A 1 89 ? -10.781 -7.184 -8.367 1 98.44 89 SER A C 1
ATOM 742 O O . SER A 1 89 ? -10.641 -5.988 -8.094 1 98.44 89 SER A O 1
ATOM 744 N N . ILE A 1 90 ? -11.453 -8.008 -7.637 1 98.38 90 ILE A N 1
ATOM 745 C CA . ILE A 1 90 ? -12.023 -7.578 -6.367 1 98.38 90 ILE A CA 1
ATOM 746 C C . ILE A 1 90 ? -10.914 -7.137 -5.422 1 98.38 90 ILE A C 1
ATOM 748 O O . ILE A 1 90 ? -11.016 -6.094 -4.773 1 98.38 90 ILE A O 1
ATOM 752 N N . LEU A 1 91 ? -9.82 -7.906 -5.344 1 98.5 91 LEU A N 1
ATOM 753 C CA . LEU A 1 91 ? -8.695 -7.559 -4.488 1 98.5 91 LEU A CA 1
ATOM 754 C C . LEU A 1 91 ? -8.062 -6.238 -4.922 1 98.5 91 LEU A C 1
ATOM 756 O O . LEU A 1 91 ? -7.684 -5.422 -4.082 1 98.5 91 LEU A O 1
ATOM 760 N N . PHE A 1 92 ? -7.965 -6.07 -6.203 1 97.94 92 PHE A N 1
ATOM 761 C CA . PHE A 1 92 ? -7.43 -4.84 -6.777 1 97.94 92 PHE A CA 1
ATOM 762 C C . PHE A 1 92 ? -8.234 -3.635 -6.312 1 97.94 92 PHE A C 1
ATOM 764 O O . PHE A 1 92 ? -7.668 -2.643 -5.852 1 97.94 92 PHE A O 1
ATOM 771 N N . ASN A 1 93 ? -9.492 -3.775 -6.332 1 97.31 93 ASN A N 1
ATOM 772 C CA . ASN A 1 93 ? -10.375 -2.689 -5.914 1 97.31 93 ASN A CA 1
ATOM 773 C C . ASN A 1 93 ? -10.352 -2.5 -4.402 1 97.31 93 ASN A C 1
ATOM 775 O O . ASN A 1 93 ? -10.422 -1.371 -3.91 1 97.31 93 ASN A O 1
ATOM 779 N N . ASN A 1 94 ? -10.312 -3.564 -3.699 1 97.5 94 ASN A N 1
ATOM 780 C CA . ASN A 1 94 ? -10.289 -3.504 -2.242 1 97.5 94 ASN A CA 1
ATOM 781 C C . ASN A 1 94 ? -9.039 -2.787 -1.734 1 97.5 94 ASN A C 1
ATOM 783 O O . ASN A 1 94 ? -9.102 -2.047 -0.751 1 97.5 94 ASN A O 1
ATOM 787 N N . ARG A 1 95 ? -7.91 -3.051 -2.381 1 95.62 95 ARG A N 1
ATOM 788 C CA . ARG A 1 95 ? -6.676 -2.359 -2.018 1 95.62 95 ARG A CA 1
ATOM 789 C C . ARG A 1 95 ? -6.852 -0.847 -2.105 1 95.62 95 ARG A C 1
ATOM 791 O O . ARG A 1 95 ? -6.465 -0.119 -1.188 1 95.62 95 ARG A O 1
ATOM 798 N N . SER A 1 96 ? -7.48 -0.411 -3.221 1 94.5 96 SER A N 1
ATOM 799 C CA . SER A 1 96 ? -7.738 1.011 -3.426 1 94.5 96 SER A CA 1
ATOM 800 C C . SER A 1 96 ? -8.695 1.559 -2.375 1 94.5 96 SER A C 1
ATOM 802 O O . SER A 1 96 ? -8.461 2.629 -1.811 1 94.5 96 SER A O 1
ATOM 804 N N . ALA A 1 97 ? -9.695 0.799 -2.111 1 96.06 97 ALA A N 1
ATOM 805 C CA . ALA A 1 97 ? -10.703 1.231 -1.144 1 96.06 97 ALA A CA 1
ATOM 806 C C . ALA A 1 97 ? -10.109 1.316 0.261 1 96.06 97 ALA A C 1
ATOM 808 O O . ALA A 1 97 ? -10.422 2.242 1.015 1 96.06 97 ALA A O 1
ATOM 809 N N . ALA A 1 98 ? -9.289 0.383 0.595 1 96.06 98 ALA A N 1
ATOM 810 C CA . ALA A 1 98 ? -8.711 0.274 1.934 1 96.06 98 ALA A CA 1
ATOM 811 C C . ALA A 1 98 ? -7.836 1.483 2.252 1 96.06 98 ALA A C 1
ATOM 813 O O . ALA A 1 98 ? -7.785 1.936 3.398 1 96.06 98 ALA A O 1
ATOM 814 N N . ASP A 1 99 ? -7.227 2.061 1.237 1 95.62 99 ASP A N 1
ATOM 815 C CA . ASP A 1 99 ? -6.234 3.092 1.522 1 95.62 99 ASP A CA 1
ATOM 816 C C . ASP A 1 99 ? -6.73 4.469 1.079 1 95.62 99 ASP A C 1
ATOM 818 O O . ASP A 1 99 ? -6.23 5.492 1.551 1 95.62 99 ASP A O 1
ATOM 822 N N . TYR A 1 100 ? -7.844 4.52 0.258 1 94.56 100 TYR A N 1
ATOM 823 C CA . TYR A 1 100 ? -8.086 5.824 -0.357 1 94.56 100 TYR A CA 1
ATOM 824 C C . TYR A 1 100 ? -9.508 6.293 -0.098 1 94.56 100 TYR A C 1
ATOM 826 O O . TYR A 1 100 ? -9.82 7.477 -0.261 1 94.56 100 TYR A O 1
ATOM 834 N N . GLU A 1 101 ? -10.266 5.363 0.224 1 95.75 101 GLU A N 1
ATOM 835 C CA . GLU A 1 101 ? -11.664 5.766 0.409 1 95.75 101 GLU A CA 1
ATOM 836 C C . GLU A 1 101 ? -11.898 6.312 1.813 1 95.75 101 GLU A C 1
ATOM 838 O O . GLU A 1 101 ? -11.789 5.578 2.797 1 95.75 101 GLU A O 1
ATOM 843 N N . ASP A 1 102 ? -12.25 7.547 1.901 1 96.25 102 ASP A N 1
ATOM 844 C CA . ASP A 1 102 ? -12.555 8.164 3.188 1 96.25 102 ASP A CA 1
ATOM 845 C C . ASP A 1 102 ? -13.766 7.5 3.842 1 96.25 102 ASP A C 1
ATOM 847 O O . ASP A 1 102 ? -14.742 7.172 3.164 1 96.25 102 ASP A O 1
ATOM 851 N N . PHE A 1 103 ? -13.711 7.258 5.129 1 96.31 103 PHE A N 1
ATOM 852 C CA . PHE A 1 103 ? -14.797 6.809 5.984 1 96.31 103 PHE A CA 1
ATOM 853 C C . PHE A 1 103 ? -15.164 5.359 5.688 1 96.31 103 PHE A C 1
ATOM 855 O O . PHE A 1 103 ? -16.172 4.855 6.176 1 96.31 103 PHE A O 1
ATOM 862 N N . LYS A 1 104 ? -14.398 4.719 4.84 1 93.25 104 LYS A N 1
ATOM 863 C CA . LYS A 1 104 ? -14.617 3.303 4.555 1 93.25 104 LYS A CA 1
ATOM 864 C C . LYS A 1 104 ? -13.492 2.447 5.121 1 93.25 104 LYS A C 1
ATOM 866 O O . LYS A 1 104 ? -12.312 2.719 4.875 1 93.25 104 LYS A O 1
ATOM 871 N N . ASN A 1 105 ? -13.938 1.471 5.98 1 96.31 105 ASN A N 1
ATOM 872 C CA . ASN A 1 105 ? -12.977 0.547 6.578 1 96.31 105 ASN A CA 1
ATOM 873 C C . ASN A 1 105 ? -13.445 -0.899 6.473 1 96.31 105 ASN A C 1
ATOM 875 O O . ASN A 1 105 ? -14.648 -1.17 6.539 1 96.31 105 ASN A O 1
ATOM 879 N N . PHE A 1 106 ? -12.523 -1.729 6.309 1 98.19 106 PHE A N 1
ATOM 880 C CA . PHE A 1 106 ? -12.828 -3.154 6.344 1 98.19 106 PHE A CA 1
ATOM 881 C C . PHE A 1 106 ? -12.898 -3.66 7.777 1 98.19 106 PHE A C 1
ATOM 883 O O . PHE A 1 106 ? -12.359 -3.031 8.688 1 98.19 106 PHE A O 1
ATOM 890 N N . ASP A 1 107 ? -13.656 -4.762 7.914 1 98 107 ASP A N 1
ATOM 891 C CA . ASP A 1 107 ? -13.789 -5.344 9.25 1 98 107 ASP A CA 1
ATOM 892 C C . ASP A 1 107 ? -13.336 -6.801 9.258 1 98 107 ASP A C 1
ATOM 894 O O . ASP A 1 107 ? -12.828 -7.305 8.258 1 98 107 ASP A O 1
ATOM 898 N N . LEU A 1 108 ? -13.445 -7.398 10.422 1 98.31 108 LEU A N 1
ATOM 899 C CA . LEU A 1 108 ? -13.008 -8.773 10.625 1 98.31 108 LEU A CA 1
ATOM 900 C C . LEU A 1 108 ? -13.719 -9.719 9.656 1 98.31 108 LEU A C 1
ATOM 902 O O . LEU A 1 108 ? -13.086 -10.578 9.039 1 98.31 108 LEU A O 1
ATOM 906 N N . ALA A 1 109 ? -14.969 -9.578 9.492 1 98.38 109 ALA A N 1
ATOM 907 C CA . ALA A 1 109 ? -15.758 -10.461 8.648 1 98.38 109 ALA A CA 1
ATOM 908 C C . ALA A 1 109 ? -15.273 -10.422 7.203 1 98.38 109 ALA A C 1
ATOM 910 O O . ALA A 1 109 ? -15.109 -11.469 6.566 1 98.38 109 ALA A O 1
ATOM 911 N N . ALA A 1 110 ? -15.039 -9.234 6.695 1 98.12 110 ALA A N 1
ATOM 912 C CA . ALA A 1 110 ? -14.578 -9.078 5.32 1 98.12 110 ALA A CA 1
ATOM 913 C C . ALA A 1 110 ? -13.219 -9.727 5.117 1 98.12 110 ALA A C 1
ATOM 915 O O . ALA A 1 110 ? -12.992 -10.422 4.125 1 98.12 110 ALA A O 1
ATOM 916 N N . THR A 1 111 ? -12.297 -9.492 6.055 1 98.5 111 THR A N 1
ATOM 917 C CA . THR A 1 111 ? -10.945 -10.016 5.91 1 98.5 111 THR A CA 1
ATOM 918 C C . THR A 1 111 ? -10.93 -11.531 6.031 1 98.5 111 THR A C 1
ATOM 920 O O . THR A 1 111 ? -10.18 -12.211 5.324 1 98.5 111 THR A O 1
ATOM 923 N N . GLN A 1 112 ? -11.758 -12.047 6.859 1 97.88 112 GLN A N 1
ATOM 924 C CA . GLN A 1 112 ? -11.797 -13.484 7.082 1 97.88 112 GLN A CA 1
ATOM 925 C C . GLN A 1 112 ? -12.438 -14.203 5.898 1 97.88 112 GLN A C 1
ATOM 927 O O . GLN A 1 112 ? -12.109 -15.359 5.617 1 97.88 112 GLN A O 1
ATOM 932 N N . GLU A 1 113 ? -13.32 -13.547 5.277 1 98 113 GLU A N 1
ATOM 933 C CA . GLU A 1 113 ? -13.906 -14.109 4.07 1 98 113 GLU A CA 1
ATOM 934 C C . GLU A 1 113 ? -12.891 -14.156 2.932 1 98 113 GLU A C 1
ATOM 936 O O . GLU A 1 113 ? -12.852 -15.125 2.168 1 98 113 GLU A O 1
ATOM 941 N N . MET A 1 114 ? -12.062 -13.195 2.848 1 98.5 114 MET A N 1
ATOM 942 C CA . MET A 1 114 ? -11.164 -13.016 1.706 1 98.5 114 MET A CA 1
ATOM 943 C C . MET A 1 114 ? -9.883 -13.82 1.889 1 98.5 114 MET A C 1
ATOM 945 O O . MET A 1 114 ? -9.352 -14.375 0.926 1 98.5 114 MET A O 1
ATOM 949 N N . TYR A 1 115 ? -9.406 -13.969 3.154 1 98.81 115 TYR A N 1
ATOM 950 C CA . TYR A 1 115 ? -8.062 -14.469 3.42 1 98.81 115 TYR A CA 1
ATOM 951 C C . TYR A 1 115 ? -7.906 -15.898 2.922 1 98.81 115 TYR A C 1
ATOM 953 O O . TYR A 1 115 ? -6.93 -16.219 2.246 1 98.81 115 TYR A O 1
ATOM 961 N N . PRO A 1 116 ? -8.883 -16.812 3.158 1 98.81 116 PRO A N 1
ATOM 962 C CA . PRO A 1 116 ? -8.727 -18.188 2.656 1 98.81 116 PRO A CA 1
ATOM 963 C C . PRO A 1 116 ? -8.672 -18.25 1.133 1 98.81 116 PRO A C 1
ATOM 965 O O . PRO A 1 116 ? -7.996 -19.125 0.571 1 98.81 116 PRO A O 1
ATOM 968 N N . LYS A 1 117 ? -9.406 -17.391 0.475 1 98.81 117 LYS A N 1
ATOM 969 C CA . LYS A 1 117 ? -9.383 -17.344 -0.984 1 98.81 117 LYS A CA 1
ATOM 970 C C . LYS A 1 117 ? -8.039 -16.844 -1.499 1 98.81 117 LYS A C 1
ATOM 972 O O . LYS A 1 117 ? -7.555 -17.312 -2.535 1 98.81 117 LYS A O 1
ATOM 977 N N . VAL A 1 118 ? -7.445 -15.898 -0.758 1 98.94 118 VAL A N 1
ATOM 978 C CA . VAL A 1 118 ? -6.113 -15.422 -1.101 1 98.94 118 VAL A CA 1
ATOM 979 C C . VAL A 1 118 ? -5.113 -16.578 -1.025 1 98.94 118 VAL A C 1
ATOM 981 O O . VAL A 1 118 ? -4.305 -16.766 -1.937 1 98.94 118 VAL A O 1
ATOM 984 N N . CYS A 1 119 ? -5.203 -17.359 0.048 1 98.94 119 CYS A N 1
ATOM 985 C CA . CYS A 1 119 ? -4.324 -18.516 0.222 1 98.94 119 CYS A CA 1
ATOM 986 C C . CYS A 1 119 ? -4.5 -19.516 -0.917 1 98.94 119 CYS A C 1
ATOM 988 O O . CYS A 1 119 ? -3.518 -19.984 -1.486 1 98.94 119 CYS A O 1
ATOM 990 N N . ALA A 1 120 ? -5.727 -19.797 -1.26 1 98.81 120 ALA A N 1
ATOM 991 C CA . ALA A 1 120 ? -6.027 -20.766 -2.322 1 98.81 120 ALA A CA 1
ATOM 992 C C . ALA A 1 120 ? -5.52 -20.266 -3.672 1 98.81 120 ALA A C 1
ATOM 994 O O . ALA A 1 120 ? -4.992 -21.031 -4.469 1 98.81 120 ALA A O 1
ATOM 995 N N . PHE A 1 121 ? -5.707 -19 -3.992 1 98.88 121 PHE A N 1
ATOM 996 C CA . PHE A 1 121 ? -5.285 -18.375 -5.246 1 98.88 121 PHE A CA 1
ATOM 997 C C . PHE A 1 121 ? -3.771 -18.469 -5.406 1 98.88 121 PHE A C 1
ATOM 999 O O . PHE A 1 121 ? -3.277 -18.859 -6.465 1 98.88 121 PHE A O 1
ATOM 1006 N N . ILE A 1 122 ? -3.039 -18.125 -4.312 1 98.81 122 ILE A N 1
ATOM 1007 C CA . ILE A 1 122 ? -1.581 -18.172 -4.34 1 98.81 122 ILE A CA 1
ATOM 1008 C C . ILE A 1 122 ? -1.106 -19.609 -4.488 1 98.81 122 ILE A C 1
ATOM 1010 O O . ILE A 1 122 ? -0.157 -19.891 -5.223 1 98.81 122 ILE A O 1
ATOM 1014 N N . GLY A 1 123 ? -1.814 -20.516 -3.762 1 98.31 123 GLY A N 1
ATOM 1015 C CA . GLY A 1 123 ? -1.505 -21.938 -3.924 1 98.31 123 GLY A CA 1
ATOM 1016 C C . GLY A 1 123 ? -1.694 -22.422 -5.344 1 98.31 123 GLY A C 1
ATOM 1017 O O . GLY A 1 123 ? -0.867 -23.172 -5.863 1 98.31 123 GLY A O 1
ATOM 1018 N N . LEU A 1 124 ? -2.771 -22.016 -5.977 1 98.19 124 LEU A N 1
ATOM 1019 C CA . LEU A 1 124 ? -3.068 -22.391 -7.355 1 98.19 124 LEU A CA 1
ATOM 1020 C C . LEU A 1 124 ? -1.961 -21.922 -8.297 1 98.19 124 LEU A C 1
ATOM 1022 O O . LEU A 1 124 ? -1.501 -22.688 -9.148 1 98.19 124 LEU A O 1
ATOM 1026 N N . ILE A 1 125 ? -1.501 -20.734 -8.133 1 98.5 125 ILE A N 1
ATOM 1027 C CA . ILE A 1 125 ? -0.474 -20.156 -8.992 1 98.5 125 ILE A CA 1
ATOM 1028 C C . ILE A 1 125 ? 0.863 -20.844 -8.742 1 98.5 125 ILE A C 1
ATOM 1030 O O . ILE A 1 125 ? 1.584 -21.188 -9.68 1 98.5 125 ILE A O 1
ATOM 1034 N N . ASP A 1 126 ? 1.128 -21 -7.449 1 97.88 126 ASP A N 1
ATOM 1035 C CA . ASP A 1 126 ? 2.367 -21.688 -7.078 1 97.88 126 ASP A CA 1
ATOM 1036 C C . ASP A 1 126 ? 2.457 -23.062 -7.734 1 97.88 126 ASP A C 1
ATOM 1038 O O . ASP A 1 126 ? 3.504 -23.438 -8.273 1 97.88 126 ASP A O 1
ATOM 1042 N N . ASN A 1 127 ? 1.377 -23.781 -7.688 1 96.94 127 ASN A N 1
ATOM 1043 C CA . ASN A 1 127 ? 1.326 -25.109 -8.305 1 96.94 127 ASN A CA 1
ATOM 1044 C C . ASN A 1 127 ? 1.501 -25.031 -9.82 1 96.94 127 ASN A C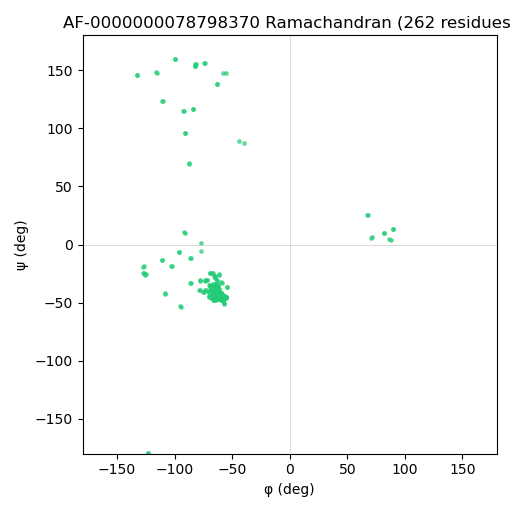 1
ATOM 1046 O O . ASN A 1 127 ? 2.176 -25.875 -10.414 1 96.94 127 ASN A O 1
ATOM 1050 N N . TRP A 1 128 ? 0.861 -24.062 -10.367 1 96.19 128 TRP A N 1
ATOM 1051 C CA . TRP A 1 128 ? 0.956 -23.875 -11.812 1 96.19 128 TRP A CA 1
ATOM 1052 C C . TRP A 1 128 ? 2.393 -23.578 -12.227 1 96.19 128 TRP A C 1
ATOM 1054 O O . TRP A 1 128 ? 2.869 -24.078 -13.242 1 96.19 128 TRP A O 1
ATOM 1064 N N . VAL A 1 129 ? 3.096 -22.797 -11.461 1 96.69 129 VAL A N 1
ATOM 1065 C CA . VAL A 1 129 ? 4.43 -22.312 -11.797 1 96.69 129 VAL A CA 1
ATOM 1066 C C . VAL A 1 129 ? 5.457 -23.406 -11.547 1 96.69 129 VAL A C 1
ATOM 1068 O O . VAL A 1 129 ? 6.379 -23.609 -12.344 1 96.69 129 VAL A O 1
ATOM 1071 N N . PHE A 1 130 ? 5.285 -24.141 -10.484 1 92.88 130 PHE A N 1
ATOM 1072 C CA . PHE A 1 130 ? 6.367 -25.047 -10.086 1 92.88 130 PHE A CA 1
ATOM 1073 C C . PHE A 1 130 ? 5.988 -26.5 -10.344 1 92.88 130 PHE A C 1
ATOM 1075 O O . PHE A 1 130 ? 6.855 -27.375 -10.391 1 92.88 130 PHE A O 1
ATOM 1082 N N . ASP A 1 131 ? 4.734 -26.859 -10.023 1 79.5 131 ASP A N 1
ATOM 1083 C CA . ASP A 1 131 ? 4.383 -28.25 -10.266 1 79.5 131 ASP A CA 1
ATOM 1084 C C . ASP A 1 131 ? 4.125 -28.516 -11.75 1 79.5 131 ASP A C 1
ATOM 1086 O O . ASP A 1 131 ? 3.947 -29.656 -12.172 1 79.5 131 ASP A O 1
ATOM 1090 N N . LYS A 1 132 ? 4.105 -27.5 -12.727 1 58.81 132 LYS A N 1
ATOM 1091 C CA . LYS A 1 132 ? 3.904 -27.906 -14.117 1 58.81 132 LYS A CA 1
ATOM 1092 C C . LYS A 1 132 ? 4.746 -29.125 -14.453 1 58.81 132 LYS A C 1
ATOM 1094 O O . LYS A 1 132 ? 5.957 -29.141 -14.227 1 58.81 132 LYS A O 1
ATOM 1099 N N . ASN A 1 133 ? 4.133 -30.266 -14.203 1 40.28 133 ASN A N 1
ATOM 1100 C CA . ASN A 1 133 ? 4.402 -31.547 -14.859 1 40.28 133 ASN A CA 1
ATOM 1101 C C . ASN A 1 133 ? 4.352 -31.406 -16.375 1 40.28 133 ASN A C 1
ATOM 1103 O O . ASN A 1 133 ? 3.568 -30.609 -16.906 1 40.28 133 ASN A O 1
ATOM 1107 N N . MET B 1 1 ? -18.172 20.781 -2.391 1 88.31 1 MET B N 1
ATOM 1108 C CA . MET B 1 1 ? -18.031 20.328 -1.012 1 88.31 1 MET B CA 1
ATOM 1109 C C . MET B 1 1 ? -18.328 21.453 -0.031 1 88.31 1 MET B C 1
ATOM 1111 O O . MET B 1 1 ? -17.859 22.578 -0.206 1 88.31 1 MET B O 1
ATOM 1115 N N . THR B 1 2 ? -19.203 21.188 0.915 1 94.56 2 THR B N 1
ATOM 1116 C CA . THR B 1 2 ? -19.5 22.188 1.928 1 94.56 2 THR B CA 1
ATOM 1117 C C . THR B 1 2 ? -18.344 22.312 2.924 1 94.56 2 THR B C 1
ATOM 1119 O O . THR B 1 2 ? -17.516 21.406 3.035 1 94.56 2 THR B O 1
ATOM 1122 N N . PRO B 1 3 ? -18.219 23.484 3.6 1 95.12 3 PRO B N 1
ATOM 1123 C CA . PRO B 1 3 ? -17.172 23.641 4.617 1 95.12 3 PRO B CA 1
ATOM 1124 C C . PRO B 1 3 ? -17.234 22.547 5.688 1 95.12 3 PRO B C 1
ATOM 1126 O O . PRO B 1 3 ? -16.203 22.094 6.168 1 95.12 3 PRO B O 1
ATOM 1129 N N . GLU B 1 4 ? -18.422 22.156 6.031 1 96.31 4 GLU B N 1
ATOM 1130 C CA . GLU B 1 4 ? -18.578 21.125 7.039 1 96.31 4 GLU B CA 1
ATOM 1131 C C . GLU B 1 4 ? -18.078 19.781 6.527 1 96.31 4 GLU B C 1
ATOM 1133 O O . GLU B 1 4 ? -17.391 19.047 7.25 1 96.31 4 GLU B O 1
ATOM 1138 N N . GLN B 1 5 ? -18.453 19.438 5.355 1 96.44 5 GLN B N 1
ATOM 1139 C CA . GLN B 1 5 ? -17.969 18.203 4.734 1 96.44 5 GLN B CA 1
ATOM 1140 C C . GLN B 1 5 ? -16.453 18.203 4.609 1 96.44 5 GLN B C 1
ATOM 1142 O O . GLN B 1 5 ? -15.812 17.172 4.859 1 96.44 5 GLN B O 1
ATOM 1147 N N . ARG B 1 6 ? -15.938 19.359 4.184 1 97 6 ARG B N 1
ATOM 1148 C CA . ARG B 1 6 ? -14.492 19.5 4.062 1 97 6 ARG B CA 1
ATOM 1149 C C . ARG B 1 6 ? -13.805 19.25 5.398 1 97 6 ARG B C 1
ATOM 1151 O O . ARG B 1 6 ? -12.82 18.516 5.469 1 97 6 ARG B O 1
ATOM 1158 N N . PHE B 1 7 ? -14.328 19.859 6.383 1 97.12 7 PHE B N 1
ATOM 1159 C CA . PHE B 1 7 ? -13.758 19.719 7.719 1 97.12 7 PHE B CA 1
ATOM 1160 C C . PHE B 1 7 ? -13.805 18.25 8.164 1 97.12 7 PHE B C 1
ATOM 1162 O O . PHE B 1 7 ? -12.844 17.75 8.758 1 97.12 7 PHE B O 1
ATOM 1169 N N . ASP B 1 8 ? -14.875 17.594 7.93 1 98.06 8 ASP B N 1
ATOM 1170 C CA . ASP B 1 8 ? -15.031 16.188 8.32 1 98.06 8 ASP B CA 1
ATOM 1171 C C . ASP B 1 8 ? -13.984 15.312 7.641 1 98.06 8 ASP B C 1
ATOM 1173 O O . ASP B 1 8 ? -13.43 14.406 8.266 1 98.06 8 ASP B O 1
ATOM 1177 N N . ILE B 1 9 ? -13.766 15.562 6.41 1 97.88 9 ILE B N 1
ATOM 1178 C CA . ILE B 1 9 ? -12.805 14.773 5.648 1 97.88 9 ILE B CA 1
ATOM 1179 C C . ILE B 1 9 ? -11.391 15.047 6.16 1 97.88 9 ILE B C 1
ATOM 1181 O O . ILE B 1 9 ? -10.602 14.117 6.344 1 97.88 9 ILE B O 1
ATOM 1185 N N . VAL B 1 10 ? -11.094 16.297 6.371 1 98.38 10 VAL B N 1
ATOM 1186 C CA . VAL B 1 10 ? -9.789 16.672 6.891 1 98.38 10 VAL B CA 1
ATOM 1187 C C . VAL B 1 10 ? -9.539 15.977 8.227 1 98.38 10 VAL B C 1
ATOM 1189 O O . VAL B 1 10 ? -8.477 15.398 8.453 1 98.38 10 VAL B O 1
ATOM 1192 N N . LEU B 1 11 ? -10.523 16.031 9.117 1 98.44 11 LEU B N 1
ATOM 1193 C CA . LEU B 1 11 ? -10.422 15.398 10.43 1 98.44 11 LEU B CA 1
ATOM 1194 C C . LEU B 1 11 ? -10.227 13.891 10.289 1 98.44 11 LEU B C 1
ATOM 1196 O O . LEU B 1 11 ? -9.422 13.297 11.008 1 98.44 11 LEU B O 1
ATOM 1200 N N . TYR B 1 12 ? -10.969 13.328 9.414 1 98.38 12 TYR B N 1
ATOM 1201 C CA . TYR B 1 12 ? -10.859 11.891 9.18 1 98.38 12 TYR B CA 1
ATOM 1202 C C . TYR B 1 12 ? -9.453 11.516 8.727 1 98.38 12 TYR B C 1
ATOM 1204 O O . TYR B 1 12 ? -8.859 10.562 9.242 1 98.38 12 TYR B O 1
ATOM 1212 N N . ARG B 1 13 ? -8.906 12.227 7.77 1 98.38 13 ARG B N 1
ATOM 1213 C CA . ARG B 1 13 ? -7.598 11.914 7.199 1 98.38 13 ARG B CA 1
ATOM 1214 C C . ARG B 1 13 ? -6.496 12.109 8.234 1 98.38 13 ARG B C 1
ATOM 1216 O O . ARG B 1 13 ? -5.59 11.281 8.344 1 98.38 13 ARG B O 1
ATOM 1223 N N . LEU B 1 14 ? -6.59 13.164 9 1 98.5 14 LEU B N 1
ATOM 1224 C CA . LEU B 1 14 ? -5.578 13.391 10.023 1 98.5 14 LEU B CA 1
ATOM 1225 C C . LEU B 1 14 ? -5.672 12.352 11.133 1 98.5 14 LEU B C 1
ATOM 1227 O O . LEU B 1 14 ? -4.648 11.898 11.656 1 98.5 14 LEU B O 1
ATOM 1231 N N . ASN B 1 15 ? -6.891 11.992 11.492 1 98.12 15 ASN B N 1
ATOM 1232 C CA . ASN B 1 15 ? -7.055 10.93 12.484 1 98.12 15 ASN B CA 1
ATOM 1233 C C . ASN B 1 15 ? -6.559 9.594 11.945 1 98.12 15 ASN B C 1
ATOM 1235 O O . ASN B 1 15 ? -6.008 8.789 12.703 1 98.12 15 ASN B O 1
ATOM 1239 N N . SER B 1 16 ? -6.77 9.359 10.695 1 98.06 16 SER B N 1
ATOM 1240 C CA . SER B 1 16 ? -6.266 8.141 10.07 1 98.06 16 SER B CA 1
ATOM 1241 C C . SER B 1 16 ? -4.742 8.086 10.102 1 98.06 16 SER B C 1
ATOM 1243 O O . SER B 1 16 ? -4.156 7.039 10.375 1 98.06 16 SER B O 1
ATOM 1245 N N . ALA B 1 17 ? -4.145 9.195 9.797 1 98.62 17 ALA B N 1
ATOM 1246 C CA . ALA B 1 17 ? -2.688 9.289 9.852 1 98.62 17 ALA B CA 1
ATOM 1247 C C . ALA B 1 17 ? -2.168 8.945 11.242 1 98.62 17 ALA B C 1
ATOM 1249 O O . ALA B 1 17 ? -1.246 8.133 11.391 1 98.62 17 ALA B O 1
ATOM 1250 N N . LYS B 1 18 ? -2.779 9.453 12.266 1 98 18 LYS B N 1
ATOM 1251 C CA . LYS B 1 18 ? -2.354 9.242 13.648 1 98 18 LYS B CA 1
ATOM 1252 C C . LYS B 1 18 ? -2.605 7.805 14.086 1 98 18 LYS B C 1
ATOM 1254 O O . LYS B 1 18 ? -1.776 7.207 14.773 1 98 18 LYS B O 1
ATOM 1259 N N . SER B 1 19 ? -3.734 7.316 13.695 1 97.19 19 SER B N 1
ATOM 1260 C CA . SER B 1 19 ? -4.062 5.938 14.047 1 97.19 19 SER B CA 1
ATOM 1261 C C . SER B 1 19 ? -3.061 4.961 13.438 1 97.19 19 SER B C 1
ATOM 1263 O O . SER B 1 19 ? -2.717 3.951 14.055 1 97.19 19 SER B O 1
ATOM 1265 N N . LEU B 1 20 ? -2.592 5.266 12.266 1 98.31 20 LEU B N 1
ATOM 1266 C CA . LEU B 1 20 ? -1.663 4.379 11.578 1 98.31 20 LEU B CA 1
ATOM 1267 C C . LEU B 1 20 ? -0.31 4.352 12.281 1 98.31 20 LEU B C 1
ATOM 1269 O O . LEU B 1 20 ? 0.436 3.377 12.164 1 98.31 20 LEU B O 1
ATOM 1273 N N . LEU B 1 21 ? 0.023 5.434 13.031 1 98.56 21 LEU B N 1
ATOM 1274 C CA . LEU B 1 21 ? 1.302 5.488 13.734 1 98.56 21 LEU B CA 1
ATOM 1275 C C . LEU B 1 21 ? 1.413 4.355 14.75 1 98.56 21 LEU B C 1
ATOM 1277 O O . LEU B 1 21 ? 2.479 3.756 14.898 1 98.56 21 LEU B O 1
ATOM 1281 N N . ASP B 1 22 ? 0.329 4.062 15.398 1 96.94 22 ASP B N 1
ATOM 1282 C CA . ASP B 1 22 ? 0.332 2.965 16.359 1 96.94 22 ASP B CA 1
ATOM 1283 C C . ASP B 1 22 ? 0.533 1.622 15.664 1 96.94 22 ASP B C 1
ATOM 1285 O O . ASP B 1 22 ? 1.283 0.772 16.141 1 96.94 22 ASP B O 1
ATOM 1289 N N . GLU B 1 23 ? -0.139 1.482 14.602 1 97.94 23 GLU B N 1
ATOM 1290 C CA . GLU B 1 23 ? -0.009 0.256 13.82 1 97.94 23 GLU B CA 1
ATOM 1291 C C . GLU B 1 23 ? 1.412 0.085 13.297 1 97.94 23 GLU B C 1
ATOM 1293 O O . GLU B 1 23 ? 1.962 -1.018 13.328 1 97.94 23 GLU B O 1
ATOM 1298 N N . ILE B 1 24 ? 2.01 1.117 12.805 1 98.75 24 ILE B N 1
ATOM 1299 C CA . ILE B 1 24 ? 3.352 1.097 12.234 1 98.75 24 ILE B CA 1
ATOM 1300 C C . ILE B 1 24 ? 4.359 0.667 13.305 1 98.75 24 ILE B C 1
ATOM 1302 O O . ILE B 1 24 ? 5.254 -0.136 13.031 1 98.75 24 ILE B O 1
ATOM 1306 N N . LYS B 1 25 ? 4.207 1.23 14.469 1 98.38 25 LYS B N 1
ATOM 1307 C CA . LYS B 1 25 ? 5.074 0.839 15.578 1 98.38 25 LYS B CA 1
ATOM 1308 C C . LYS B 1 25 ? 5.016 -0.667 15.812 1 98.38 25 LYS B C 1
ATOM 1310 O O . LYS B 1 25 ? 6.047 -1.311 16.016 1 98.38 25 LYS B O 1
ATOM 1315 N N . ASP B 1 26 ? 3.832 -1.202 15.82 1 98.06 26 ASP B N 1
ATOM 1316 C CA . ASP B 1 26 ? 3.639 -2.639 15.992 1 98.06 26 ASP B CA 1
ATOM 1317 C C . ASP B 1 26 ? 4.312 -3.426 14.875 1 98.06 26 ASP B C 1
ATOM 1319 O O . ASP B 1 26 ? 4.926 -4.465 15.117 1 98.06 26 ASP B O 1
ATOM 1323 N N . HIS B 1 27 ? 4.203 -2.939 13.594 1 98.5 27 HIS B N 1
ATOM 1324 C CA . HIS B 1 27 ? 4.852 -3.588 12.461 1 98.5 27 HIS B CA 1
ATOM 1325 C C . HIS B 1 27 ? 6.363 -3.654 12.664 1 98.5 27 HIS B C 1
ATOM 1327 O O . HIS B 1 27 ? 6.984 -4.684 12.383 1 98.5 27 HIS B O 1
ATOM 1333 N N . ILE B 1 28 ? 6.926 -2.57 13.148 1 98.56 28 ILE B N 1
ATOM 1334 C CA . ILE B 1 28 ? 8.367 -2.516 13.375 1 98.56 28 ILE B CA 1
ATOM 1335 C C . ILE B 1 28 ? 8.758 -3.529 14.453 1 98.56 28 ILE B C 1
ATOM 1337 O O . ILE B 1 28 ? 9.719 -4.285 14.281 1 98.56 28 ILE B O 1
ATOM 1341 N N . GLU B 1 29 ? 8.008 -3.619 15.477 1 98.06 29 GLU B N 1
ATOM 1342 C CA . GLU B 1 29 ? 8.289 -4.523 16.594 1 98.06 29 GLU B CA 1
ATOM 1343 C C . GLU B 1 29 ? 8.211 -5.98 16.141 1 98.06 29 GLU B C 1
ATOM 1345 O O . GLU B 1 29 ? 8.938 -6.832 16.656 1 98.06 29 GLU B O 1
ATOM 1350 N N . ARG B 1 30 ? 7.434 -6.273 15.172 1 97.5 30 ARG B N 1
ATOM 1351 C CA . ARG B 1 30 ? 7.191 -7.645 14.734 1 97.5 30 ARG B CA 1
ATOM 1352 C C . ARG B 1 30 ? 8.086 -8.008 13.555 1 97.5 30 ARG B C 1
ATOM 1354 O O . ARG B 1 30 ? 8.086 -9.156 13.102 1 97.5 30 ARG B O 1
ATOM 1361 N N . GLY B 1 31 ? 8.805 -7.078 13.039 1 97.75 31 GLY B N 1
ATOM 1362 C CA . GLY B 1 31 ? 9.75 -7.344 11.969 1 97.75 31 GLY B CA 1
ATOM 1363 C C . GLY B 1 31 ? 9.141 -7.223 10.586 1 97.75 31 GLY B C 1
ATOM 1364 O O . GLY B 1 31 ? 9.719 -7.691 9.602 1 97.75 31 GLY B O 1
ATOM 1365 N N . TYR B 1 32 ? 7.938 -6.633 10.484 1 98 32 TYR B N 1
ATOM 1366 C CA . TYR B 1 32 ? 7.305 -6.398 9.188 1 98 32 TYR B CA 1
ATOM 1367 C C . TYR B 1 32 ? 7.75 -5.07 8.594 1 98 32 TYR B C 1
ATOM 1369 O O . TYR B 1 32 ? 6.938 -4.164 8.398 1 98 32 TYR B O 1
ATOM 1377 N N . TYR B 1 33 ? 9.039 -5.02 8.188 1 98.5 33 TYR B N 1
ATOM 1378 C CA . TYR B 1 33 ? 9.688 -3.742 7.914 1 98.5 33 TYR B CA 1
ATOM 1379 C C . TYR B 1 33 ? 9.195 -3.15 6.598 1 98.5 33 TYR B C 1
ATOM 1381 O O . TYR B 1 33 ? 8.992 -1.938 6.492 1 98.5 33 TYR B O 1
ATOM 1389 N N . ASN B 1 34 ? 9.023 -3.988 5.578 1 98.38 34 ASN B N 1
ATOM 1390 C CA . ASN B 1 34 ? 8.508 -3.461 4.32 1 98.38 34 ASN B CA 1
ATOM 1391 C C . ASN B 1 34 ? 7.09 -2.922 4.48 1 98.38 34 ASN B C 1
ATOM 1393 O O . ASN B 1 34 ? 6.762 -1.858 3.951 1 98.38 34 ASN B O 1
ATOM 1397 N N . THR B 1 35 ? 6.242 -3.656 5.211 1 98.44 35 THR B N 1
ATOM 1398 C CA . THR B 1 35 ? 4.895 -3.18 5.504 1 98.44 35 THR B CA 1
ATOM 1399 C C . THR B 1 35 ? 4.941 -1.888 6.312 1 98.44 35 THR B C 1
ATOM 1401 O O . THR B 1 35 ? 4.184 -0.952 6.043 1 98.44 35 THR B O 1
ATOM 1404 N N . ALA B 1 36 ? 5.852 -1.837 7.273 1 98.69 36 ALA B N 1
ATOM 1405 C CA . ALA B 1 36 ? 6.016 -0.62 8.062 1 98.69 36 ALA B CA 1
ATOM 1406 C C . ALA B 1 36 ? 6.344 0.574 7.172 1 98.69 36 ALA B C 1
ATOM 1408 O O . ALA B 1 36 ? 5.785 1.659 7.348 1 98.69 36 ALA B O 1
ATOM 1409 N N . MET B 1 37 ? 7.238 0.348 6.234 1 98.69 37 MET B N 1
ATOM 1410 C CA . MET B 1 37 ? 7.637 1.425 5.336 1 98.69 37 MET B CA 1
ATOM 1411 C C . MET B 1 37 ? 6.465 1.878 4.473 1 98.69 37 MET B C 1
ATOM 1413 O O . MET B 1 37 ? 6.25 3.076 4.289 1 98.69 37 MET B O 1
ATOM 1417 N N . ASN B 1 38 ? 5.742 0.901 3.996 1 98.31 38 ASN B N 1
ATOM 1418 C CA . ASN B 1 38 ? 4.539 1.201 3.225 1 98.31 38 ASN B CA 1
ATOM 1419 C C . ASN B 1 38 ? 3.551 2.037 4.031 1 98.31 38 ASN B C 1
ATOM 1421 O O . ASN B 1 38 ? 3.084 3.078 3.562 1 98.31 38 ASN B O 1
ATOM 1425 N N . ARG B 1 39 ? 3.309 1.621 5.207 1 98.62 39 ARG B N 1
ATOM 1426 C CA . ARG B 1 39 ? 2.299 2.289 6.023 1 98.62 39 ARG B CA 1
ATOM 1427 C C . ARG B 1 39 ? 2.787 3.656 6.488 1 98.62 39 ARG B C 1
ATOM 1429 O O . ARG B 1 39 ? 1.987 4.578 6.672 1 98.62 39 ARG B O 1
ATOM 1436 N N . MET B 1 40 ? 4.121 3.807 6.68 1 98.88 40 MET B N 1
ATOM 1437 C CA . MET B 1 40 ? 4.672 5.117 7.008 1 98.88 40 MET B CA 1
ATOM 1438 C C . MET B 1 40 ? 4.359 6.125 5.906 1 98.88 40 MET B C 1
ATOM 1440 O O . MET B 1 40 ? 3.963 7.258 6.188 1 98.88 40 MET B O 1
ATOM 1444 N N . TYR B 1 41 ? 4.48 5.688 4.742 1 98.75 41 TYR B N 1
ATOM 1445 C CA . TYR B 1 41 ? 4.117 6.582 3.648 1 98.75 41 TYR B CA 1
ATOM 1446 C C . TYR B 1 41 ? 2.639 6.945 3.707 1 98.75 41 TYR B C 1
ATOM 1448 O O . TYR B 1 41 ? 2.275 8.117 3.596 1 98.75 41 TYR B O 1
ATOM 1456 N N . TYR B 1 42 ? 1.8 5.949 3.9 1 98.5 42 TYR B N 1
ATOM 1457 C CA . TYR B 1 42 ? 0.365 6.203 3.844 1 98.5 42 TYR B CA 1
ATOM 1458 C C . TYR B 1 42 ? -0.077 7.102 4.992 1 98.5 42 TYR B C 1
ATOM 1460 O O . TYR B 1 42 ? -0.999 7.91 4.84 1 98.5 42 TYR B O 1
ATOM 1468 N N . ALA B 1 43 ? 0.573 6.945 6.145 1 98.81 43 ALA B N 1
ATOM 1469 C CA . ALA B 1 43 ? 0.28 7.867 7.238 1 98.81 43 ALA B CA 1
ATOM 1470 C C . ALA B 1 43 ? 0.555 9.312 6.832 1 98.81 43 ALA B C 1
ATOM 1472 O O . ALA B 1 43 ? -0.287 10.188 7.027 1 98.81 43 ALA B O 1
ATOM 1473 N N . CYS B 1 44 ? 1.688 9.539 6.211 1 98.88 44 CYS B N 1
ATOM 1474 C CA . CYS B 1 44 ? 2.053 10.883 5.773 1 98.88 44 CYS B CA 1
ATOM 1475 C C . CYS B 1 44 ? 1.172 11.336 4.613 1 98.88 44 CYS B C 1
ATOM 1477 O O . CYS B 1 44 ? 0.827 12.516 4.512 1 98.88 44 CYS B O 1
ATOM 1479 N N . PHE B 1 45 ? 0.814 10.398 3.77 1 98.88 45 PHE B N 1
ATOM 1480 C CA . PHE B 1 45 ? -0.07 10.688 2.646 1 98.88 45 PHE B CA 1
ATOM 1481 C C . PHE B 1 45 ? -1.415 11.203 3.139 1 98.88 45 PHE B C 1
ATOM 1483 O O . PHE B 1 45 ? -1.938 12.188 2.607 1 98.88 45 PHE B O 1
ATOM 1490 N N . TYR B 1 46 ? -1.952 10.57 4.16 1 98.62 46 TYR B N 1
ATOM 1491 C CA . TYR B 1 46 ? -3.219 11.016 4.734 1 98.62 46 TYR B CA 1
ATOM 1492 C C . TYR B 1 46 ? -3.096 12.422 5.309 1 98.62 46 TYR B C 1
ATOM 1494 O O . TYR B 1 46 ? -3.957 13.273 5.07 1 98.62 46 TYR B O 1
ATOM 1502 N N . ALA B 1 47 ? -2.029 12.641 5.992 1 98.81 47 ALA B N 1
ATOM 1503 C CA . ALA B 1 47 ? -1.809 13.945 6.605 1 98.81 47 ALA B CA 1
ATOM 1504 C C . ALA B 1 47 ? -1.665 15.031 5.547 1 98.81 47 ALA B C 1
ATOM 1506 O O . ALA B 1 47 ? -2.309 16.078 5.633 1 98.81 47 ALA B O 1
ATOM 1507 N N . VAL B 1 48 ? -0.843 14.789 4.516 1 98.88 48 VAL B N 1
ATOM 1508 C CA . VAL B 1 48 ? -0.596 15.773 3.471 1 98.88 48 VAL B CA 1
ATOM 1509 C C . VAL B 1 48 ? -1.876 16.016 2.67 1 98.88 48 VAL B C 1
ATOM 1511 O O . VAL B 1 48 ? -2.199 17.156 2.328 1 98.88 48 VAL B O 1
ATOM 1514 N N . SER B 1 49 ? -2.596 14.945 2.359 1 98.69 49 SER B N 1
ATOM 1515 C CA . SER B 1 49 ? -3.859 15.078 1.644 1 98.69 49 SER B CA 1
ATOM 1516 C C . SER B 1 49 ? -4.863 15.906 2.441 1 98.69 49 SER B C 1
ATOM 1518 O O . SER B 1 49 ? -5.605 16.703 1.874 1 98.69 49 SER B O 1
ATOM 1520 N N . GLY B 1 50 ? -4.91 15.625 3.766 1 98.44 50 GLY B N 1
ATOM 1521 C CA . GLY B 1 50 ? -5.742 16.438 4.637 1 98.44 50 GLY B CA 1
ATOM 1522 C C . GLY B 1 50 ? -5.348 17.906 4.633 1 98.44 50 GLY B C 1
ATOM 1523 O O . GLY B 1 50 ? -6.207 18.781 4.59 1 98.44 50 GLY B O 1
ATOM 1524 N N . LEU B 1 51 ? -4.086 18.188 4.695 1 98.69 51 LEU B N 1
ATOM 1525 C CA . LEU B 1 51 ? -3.541 19.531 4.668 1 98.69 51 LEU B CA 1
ATOM 1526 C C . LEU B 1 51 ? -3.963 20.266 3.395 1 98.69 51 LEU B C 1
ATOM 1528 O O . LEU B 1 51 ? -4.383 21.422 3.447 1 98.69 51 LEU B O 1
ATOM 1532 N N . LEU B 1 52 ? -3.846 19.609 2.229 1 98.62 52 LEU B N 1
ATOM 1533 C CA . LEU B 1 52 ? -4.238 20.203 0.952 1 98.62 52 LEU B CA 1
ATOM 1534 C C . LEU B 1 52 ? -5.723 20.531 0.942 1 98.62 52 LEU B C 1
ATOM 1536 O O . LEU B 1 52 ? -6.113 21.641 0.536 1 98.62 52 LEU B O 1
ATOM 1540 N N . LEU B 1 53 ? -6.477 19.594 1.397 1 98 53 LEU B N 1
ATOM 1541 C CA . LEU B 1 53 ? -7.922 19.797 1.408 1 98 53 LEU B CA 1
ATOM 1542 C C . LEU B 1 53 ? -8.297 20.953 2.332 1 98 53 LEU B C 1
ATOM 1544 O O . LEU B 1 53 ? -9.156 21.766 1.996 1 98 53 LEU B O 1
ATOM 1548 N N . GLN B 1 54 ? -7.656 21.016 3.461 1 97.62 54 GLN B N 1
ATOM 1549 C CA . GLN B 1 54 ? -7.875 22.109 4.402 1 97.62 54 GLN B CA 1
ATOM 1550 C C . GLN B 1 54 ? -7.562 23.453 3.762 1 97.62 54 GLN B C 1
ATOM 1552 O O . GLN B 1 54 ? -8.219 24.453 4.051 1 97.62 54 GLN B O 1
ATOM 1557 N N . SER B 1 55 ? -6.617 23.484 2.877 1 97.25 55 SER B N 1
ATOM 1558 C CA . SER B 1 55 ? -6.168 24.703 2.215 1 97.25 55 SER B CA 1
ATOM 1559 C C . SER B 1 55 ? -6.941 24.938 0.921 1 97.25 55 SER B C 1
ATOM 1561 O O . SER B 1 55 ? -6.512 25.734 0.073 1 97.25 55 SER B O 1
ATOM 1563 N N . GLU B 1 56 ? -8.016 24.141 0.703 1 97 56 GLU B N 1
ATOM 1564 C CA . GLU B 1 56 ? -8.961 24.281 -0.403 1 97 56 GLU B CA 1
ATOM 1565 C C . GLU B 1 56 ? -8.305 23.953 -1.738 1 97 56 GLU B C 1
ATOM 1567 O O . GLU B 1 56 ? -8.625 24.547 -2.766 1 97 56 GLU B O 1
ATOM 1572 N N . ILE B 1 57 ? -7.301 23.156 -1.636 1 97.19 57 ILE B N 1
ATOM 1573 C CA . ILE B 1 57 ? -6.734 22.531 -2.828 1 97.19 57 ILE B CA 1
ATOM 1574 C C . ILE B 1 57 ? -7.41 21.188 -3.082 1 97.19 57 ILE B C 1
ATOM 1576 O O . ILE B 1 57 ? -6.961 20.156 -2.578 1 97.19 57 ILE B O 1
ATOM 1580 N N . ASP B 1 58 ? -8.406 21.156 -3.924 1 93.81 58 ASP B N 1
ATOM 1581 C CA . ASP B 1 58 ? -9.32 20.031 -4.098 1 93.81 58 ASP B CA 1
ATOM 1582 C C . ASP B 1 58 ? -8.93 19.188 -5.309 1 93.81 58 ASP B C 1
ATOM 1584 O O . ASP B 1 58 ? -8.18 19.656 -6.172 1 93.81 58 ASP B O 1
ATOM 1588 N N . GLY B 1 59 ? -9.375 18.109 -5.254 1 92.19 59 GLY B N 1
ATOM 1589 C CA . GLY B 1 59 ? -9.344 17.297 -6.453 1 92.19 59 GLY B CA 1
ATOM 1590 C C . GLY B 1 59 ? -8 16.625 -6.672 1 92.19 59 GLY B C 1
ATOM 1591 O O . GLY B 1 59 ? -7.711 16.141 -7.773 1 92.19 59 GLY B O 1
ATOM 1592 N N . VAL B 1 60 ? -7.109 16.672 -5.691 1 94.56 60 VAL B N 1
ATOM 1593 C CA . VAL B 1 60 ? -5.82 15.984 -5.777 1 94.56 60 VAL B CA 1
ATOM 1594 C C . VAL B 1 60 ? -5.93 14.594 -5.156 1 94.56 60 VAL B C 1
ATOM 1596 O O . VAL B 1 60 ? -6.098 14.461 -3.943 1 94.56 60 VAL B O 1
ATOM 1599 N N . LYS B 1 61 ? -5.785 13.516 -5.934 1 92.5 61 LYS B N 1
ATOM 1600 C CA . LYS B 1 61 ? -6.059 12.18 -5.414 1 92.5 61 LYS B CA 1
ATOM 1601 C C . LYS B 1 61 ? -4.875 11.242 -5.641 1 92.5 61 LYS B C 1
ATOM 1603 O O . LYS B 1 61 ? -4.684 10.281 -4.898 1 92.5 61 LYS B O 1
ATOM 1608 N N . SER B 1 62 ? -4.031 11.555 -6.668 1 95.31 62 SER B N 1
ATOM 1609 C CA . SER B 1 62 ? -2.916 10.664 -6.969 1 95.31 62 SER B CA 1
ATOM 1610 C C . SER B 1 62 ? -1.727 10.93 -6.055 1 95.31 62 SER B C 1
ATOM 1612 O O . SER B 1 62 ? -1.548 12.055 -5.574 1 95.31 62 SER B O 1
ATOM 1614 N N . HIS B 1 63 ? -0.925 9.906 -5.852 1 97 63 HIS B N 1
ATOM 1615 C CA . HIS B 1 63 ? 0.284 10.055 -5.047 1 97 63 HIS B CA 1
ATOM 1616 C C . HIS B 1 63 ? 1.179 11.164 -5.594 1 97 63 HIS B C 1
ATOM 1618 O O . HIS B 1 63 ? 1.66 12.008 -4.836 1 97 63 HIS B O 1
ATOM 1624 N N . GLU B 1 64 ? 1.362 11.148 -6.926 1 97.19 64 GLU B N 1
ATOM 1625 C CA . GLU B 1 64 ? 2.184 12.172 -7.566 1 97.19 64 GLU B CA 1
ATOM 1626 C C . GLU B 1 64 ? 1.558 13.555 -7.418 1 97.19 64 GLU B C 1
ATOM 1628 O O . GLU B 1 64 ? 2.26 14.539 -7.172 1 97.19 64 GLU B O 1
ATOM 1633 N N . GLY B 1 65 ? 0.306 13.617 -7.629 1 98 65 GLY B N 1
ATOM 1634 C CA . GLY B 1 65 ? -0.394 14.883 -7.48 1 98 65 GLY B CA 1
ATOM 1635 C C . GLY B 1 65 ? -0.271 15.477 -6.086 1 98 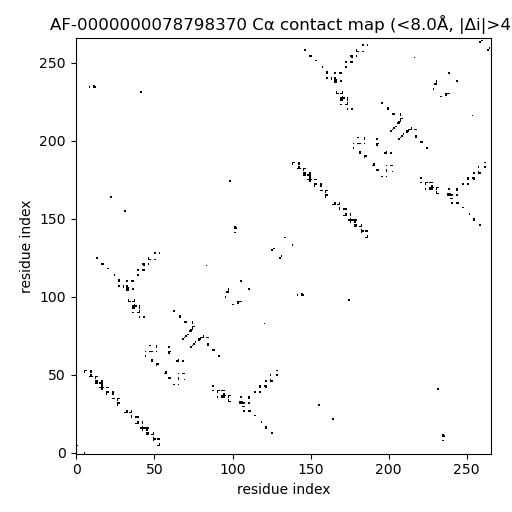65 GLY B C 1
ATOM 1636 O O . GLY B 1 65 ? 0.003 16.672 -5.934 1 98 65 GLY B O 1
ATOM 1637 N N . VAL B 1 66 ? -0.478 14.664 -5.094 1 98.56 66 VAL B N 1
ATOM 1638 C CA . VAL B 1 66 ? -0.386 15.102 -3.703 1 98.56 66 VAL B CA 1
ATOM 1639 C C . VAL B 1 66 ? 1.024 15.609 -3.412 1 98.56 66 VAL B C 1
ATOM 1641 O O . VAL B 1 66 ? 1.198 16.672 -2.807 1 98.56 66 VAL B O 1
ATOM 1644 N N . ARG B 1 67 ? 1.988 14.828 -3.852 1 98.44 67 ARG B N 1
ATOM 1645 C CA . ARG B 1 67 ? 3.377 15.227 -3.65 1 98.44 67 ARG B CA 1
ATOM 1646 C C . ARG B 1 67 ? 3.664 16.562 -4.32 1 98.44 67 ARG B C 1
ATOM 1648 O O . ARG B 1 67 ? 4.277 17.453 -3.715 1 98.44 67 ARG B O 1
ATOM 1655 N N . GLN B 1 68 ? 3.219 16.75 -5.531 1 98.5 68 GLN B N 1
ATOM 1656 C CA . GLN B 1 68 ? 3.465 17.969 -6.301 1 98.5 68 GLN B CA 1
ATOM 1657 C C . GLN B 1 68 ? 2.785 19.172 -5.664 1 98.5 68 GLN B C 1
ATOM 1659 O O . GLN B 1 68 ? 3.389 20.25 -5.543 1 98.5 68 GLN B O 1
ATOM 1664 N N . LYS B 1 69 ? 1.555 19.047 -5.312 1 98.75 69 LYS B N 1
ATOM 1665 C CA . LYS B 1 69 ? 0.813 20.172 -4.734 1 98.75 69 LYS B CA 1
ATOM 1666 C C . LYS B 1 69 ? 1.36 20.547 -3.357 1 98.75 69 LYS B C 1
ATOM 1668 O O . LYS B 1 69 ? 1.367 21.719 -2.98 1 98.75 69 LYS B O 1
ATOM 1673 N N . PHE B 1 70 ? 1.753 19.531 -2.598 1 98.88 70 PHE B N 1
ATOM 1674 C CA . PHE B 1 70 ? 2.404 19.812 -1.324 1 98.88 70 PHE B CA 1
ATOM 1675 C C . PHE B 1 70 ? 3.645 20.672 -1.528 1 98.88 70 PHE B C 1
ATOM 1677 O O . PHE B 1 70 ? 3.822 21.688 -0.845 1 98.88 70 PHE B O 1
ATOM 1684 N N . SER B 1 71 ? 4.461 20.219 -2.441 1 98.75 71 SER B N 1
ATOM 1685 C CA . SER B 1 71 ? 5.68 20.969 -2.742 1 98.75 71 SER B CA 1
ATOM 1686 C C . SER B 1 71 ? 5.363 22.375 -3.201 1 98.75 71 SER B C 1
ATOM 1688 O O . SER B 1 71 ? 5.953 23.344 -2.707 1 98.75 71 SER B O 1
ATOM 1690 N N . GLN B 1 72 ? 4.457 22.516 -4.055 1 98.62 72 GLN B N 1
ATOM 1691 C CA . GLN B 1 72 ? 4.102 23.781 -4.68 1 98.62 72 GLN B CA 1
ATOM 1692 C C . GLN B 1 72 ? 3.559 24.766 -3.648 1 98.62 72 GLN B C 1
ATOM 1694 O O . GLN B 1 72 ? 3.934 25.938 -3.646 1 98.62 72 GLN B O 1
ATOM 1699 N N . HIS B 1 73 ? 2.727 24.312 -2.736 1 98.44 73 HIS B N 1
ATOM 1700 C CA . HIS B 1 73 ? 1.96 25.25 -1.921 1 98.44 73 HIS B CA 1
ATOM 1701 C C . HIS B 1 73 ? 2.559 25.375 -0.524 1 98.44 73 HIS B C 1
ATOM 1703 O O . HIS B 1 73 ? 2.309 26.359 0.172 1 98.44 73 HIS B O 1
ATOM 1709 N N . PHE B 1 74 ? 3.383 24.406 -0.13 1 98.62 74 PHE B N 1
ATOM 1710 C CA . PHE B 1 74 ? 3.791 24.453 1.27 1 98.62 74 PHE B CA 1
ATOM 1711 C C . PHE B 1 74 ? 5.309 24.453 1.392 1 98.62 74 PHE B C 1
ATOM 1713 O O . PHE B 1 74 ? 5.855 24.938 2.383 1 98.62 74 PHE B O 1
ATOM 1720 N N . ILE B 1 75 ? 5.98 23.906 0.385 1 98.81 75 ILE B N 1
ATOM 1721 C CA . ILE B 1 75 ? 7.438 23.859 0.455 1 98.81 75 ILE B CA 1
ATOM 1722 C C . ILE B 1 75 ? 8.031 25.047 -0.282 1 98.81 75 ILE B C 1
ATOM 1724 O O . ILE B 1 75 ? 8.781 25.844 0.301 1 98.81 75 ILE B O 1
ATOM 1728 N N . LEU B 1 76 ? 7.629 25.234 -1.515 1 98.5 76 LEU B N 1
ATOM 1729 C CA . LEU B 1 76 ? 8.18 26.297 -2.336 1 98.5 76 LEU B CA 1
ATOM 1730 C C . LEU B 1 76 ? 7.766 27.672 -1.793 1 98.5 76 LEU B C 1
ATOM 1732 O O . LEU B 1 76 ? 8.469 28.656 -1.999 1 98.5 76 LEU B O 1
ATOM 1736 N N . THR B 1 77 ? 6.656 27.734 -1.068 1 98.25 77 THR B N 1
ATOM 1737 C CA . THR B 1 77 ? 6.152 28.984 -0.507 1 98.25 77 THR B CA 1
ATOM 1738 C C . THR B 1 77 ? 6.797 29.266 0.847 1 98.25 77 THR B C 1
ATOM 1740 O O . THR B 1 77 ? 6.586 30.328 1.431 1 98.25 77 THR B O 1
ATOM 1743 N N . GLY B 1 78 ? 7.508 28.266 1.416 1 97.75 78 GLY B N 1
ATOM 1744 C CA . GLY B 1 78 ? 8.227 28.469 2.664 1 97.75 78 GLY B CA 1
ATOM 1745 C C . GLY B 1 78 ? 7.363 28.234 3.893 1 97.75 78 GLY B C 1
ATOM 1746 O O . GLY B 1 78 ? 7.789 28.5 5.016 1 97.75 78 GLY B O 1
ATOM 1747 N N . LYS B 1 79 ? 6.117 27.781 3.713 1 97.56 79 LYS B N 1
ATOM 1748 C CA . LYS B 1 79 ? 5.242 27.5 4.848 1 97.56 79 LYS B CA 1
ATOM 1749 C C . LYS B 1 79 ? 5.789 26.359 5.695 1 97.56 79 LYS B C 1
ATOM 1751 O O . LYS B 1 79 ? 5.621 26.344 6.918 1 97.56 79 LYS B O 1
ATOM 1756 N N . PHE B 1 80 ? 6.359 25.359 5.062 1 98.19 80 PHE B N 1
ATOM 1757 C CA . PHE B 1 80 ? 7.098 24.281 5.723 1 98.19 80 PHE B CA 1
ATOM 1758 C C . PHE B 1 80 ? 8.57 24.312 5.312 1 98.19 80 PHE B C 1
ATOM 1760 O O . PHE B 1 80 ? 8.898 24.719 4.195 1 98.19 80 PHE B O 1
ATOM 1767 N N . PRO B 1 81 ? 9.477 23.922 6.215 1 98.19 81 PRO B N 1
ATOM 1768 C CA . PRO B 1 81 ? 10.883 23.781 5.852 1 98.19 81 PRO B CA 1
ATOM 1769 C C . PRO B 1 81 ? 11.109 22.844 4.676 1 98.19 81 PRO B C 1
ATOM 1771 O O . PRO B 1 81 ? 10.43 21.812 4.562 1 98.19 81 PRO B O 1
ATOM 1774 N N . LYS B 1 82 ? 12.102 23.078 3.844 1 98.12 82 LYS B N 1
ATOM 1775 C CA . LYS B 1 82 ? 12.398 22.344 2.623 1 98.12 82 LYS B CA 1
ATOM 1776 C C . LYS B 1 82 ? 12.703 20.875 2.93 1 98.12 82 LYS B C 1
ATOM 1778 O O . LYS B 1 82 ? 12.445 20 2.109 1 98.12 82 LYS B O 1
ATOM 1783 N N . GLU B 1 83 ? 13.172 20.609 4.125 1 98.44 83 GLU B N 1
ATOM 1784 C CA . GLU B 1 83 ? 13.547 19.266 4.52 1 98.44 83 GLU B CA 1
ATOM 1785 C C . GLU B 1 83 ? 12.336 18.328 4.547 1 98.44 83 GLU B C 1
ATOM 1787 O O . GLU B 1 83 ? 12.461 17.141 4.305 1 98.44 83 GLU B O 1
ATOM 1792 N N . TRP B 1 84 ? 11.172 18.906 4.781 1 98.75 84 TRP B N 1
ATOM 1793 C CA . TRP B 1 84 ? 9.977 18.078 4.855 1 98.75 84 TRP B CA 1
ATOM 1794 C C . TRP B 1 84 ? 9.492 17.688 3.463 1 98.75 84 TRP B C 1
ATOM 1796 O O . TRP B 1 84 ? 8.867 16.641 3.289 1 98.75 84 TRP B O 1
ATOM 1806 N N . GLY B 1 85 ? 9.75 18.594 2.48 1 98.62 85 GLY B N 1
ATOM 1807 C CA . GLY B 1 85 ? 9.508 18.188 1.104 1 98.62 85 GLY B CA 1
ATOM 1808 C C . GLY B 1 85 ? 10.375 17.031 0.662 1 98.62 85 GLY B C 1
ATOM 1809 O O . GLY B 1 85 ? 9.883 16.078 0.031 1 98.62 85 GLY B O 1
ATOM 1810 N N . ARG B 1 86 ? 11.633 17.125 1.006 1 98.44 86 ARG B N 1
ATOM 1811 C CA . ARG B 1 86 ? 12.57 16.062 0.699 1 98.44 86 ARG B CA 1
ATOM 1812 C C . ARG B 1 86 ? 12.18 14.773 1.419 1 98.44 86 ARG B C 1
ATOM 1814 O O . ARG B 1 86 ? 12.227 13.688 0.831 1 98.44 86 ARG B O 1
ATOM 1821 N N . PHE B 1 87 ? 11.836 14.93 2.635 1 98.81 87 PHE B N 1
ATOM 1822 C CA . PHE B 1 87 ? 11.453 13.773 3.449 1 98.81 87 PHE B CA 1
ATOM 1823 C C . PHE B 1 87 ? 10.25 13.062 2.852 1 98.81 87 PHE B C 1
ATOM 1825 O O . PHE B 1 87 ? 10.25 11.836 2.717 1 98.81 87 PHE B O 1
ATOM 1832 N N . TYR B 1 88 ? 9.234 13.812 2.465 1 98.81 88 TYR B N 1
ATOM 1833 C CA . TYR B 1 88 ? 8.031 13.234 1.89 1 98.81 88 TYR B CA 1
ATOM 1834 C C . TYR B 1 88 ? 8.344 12.523 0.579 1 98.81 88 TYR B C 1
ATOM 1836 O O . TYR B 1 88 ? 7.77 11.469 0.288 1 98.81 88 TYR B O 1
ATOM 1844 N N . SER B 1 89 ? 9.258 13.062 -0.191 1 98.5 89 SER B N 1
ATOM 1845 C CA . SER B 1 89 ? 9.672 12.43 -1.439 1 98.5 89 SER B CA 1
ATOM 1846 C C . SER B 1 89 ? 10.398 11.109 -1.178 1 98.5 89 SER B C 1
ATOM 1848 O O . SER B 1 89 ? 10.227 10.148 -1.924 1 98.5 89 SER B O 1
ATOM 1850 N N . ILE B 1 90 ? 11.203 11.102 -0.17 1 98.44 90 ILE B N 1
ATOM 1851 C CA . ILE B 1 90 ? 11.898 9.875 0.207 1 98.44 90 ILE B CA 1
ATOM 1852 C C . ILE B 1 90 ? 10.891 8.797 0.584 1 98.44 90 ILE B C 1
ATOM 1854 O O . ILE B 1 90 ? 11.008 7.648 0.156 1 98.44 90 ILE B O 1
ATOM 1858 N N . LEU B 1 91 ? 9.859 9.156 1.364 1 98.56 91 LEU B N 1
ATOM 1859 C CA . LEU B 1 91 ? 8.828 8.211 1.762 1 98.56 91 LEU B CA 1
ATOM 1860 C C . LEU B 1 91 ? 8.07 7.688 0.544 1 98.56 91 LEU B C 1
ATOM 1862 O O . LEU B 1 91 ? 7.75 6.5 0.469 1 98.56 91 LEU B O 1
ATOM 1866 N N . PHE B 1 92 ? 7.805 8.578 -0.354 1 98 92 PHE B N 1
ATOM 1867 C CA . PHE B 1 92 ? 7.129 8.227 -1.599 1 98 92 PHE B CA 1
ATOM 1868 C C . PHE B 1 92 ? 7.91 7.156 -2.355 1 98 92 PHE B C 1
ATOM 1870 O O . PHE B 1 92 ? 7.34 6.148 -2.775 1 98 92 PHE B O 1
ATOM 1877 N N . ASN B 1 93 ? 9.172 7.332 -2.414 1 97.38 93 ASN B N 1
ATOM 1878 C CA . ASN B 1 93 ? 10.023 6.379 -3.113 1 97.38 93 ASN B CA 1
ATOM 1879 C C . ASN B 1 93 ? 10.18 5.078 -2.328 1 97.38 93 ASN B C 1
ATOM 1881 O O . ASN B 1 93 ? 10.234 3.996 -2.914 1 97.38 93 ASN B O 1
ATOM 1885 N N . ASN B 1 94 ? 10.297 5.199 -1.064 1 97.56 94 ASN B N 1
ATOM 1886 C CA . ASN B 1 94 ? 10.453 4.023 -0.214 1 97.56 94 ASN B CA 1
ATOM 1887 C C . ASN B 1 94 ? 9.234 3.105 -0.299 1 97.56 94 ASN B C 1
ATOM 1889 O O . ASN B 1 94 ? 9.375 1.882 -0.274 1 97.56 94 ASN B O 1
ATOM 1893 N N . ARG B 1 95 ? 8.055 3.711 -0.356 1 95.75 95 ARG B N 1
ATOM 1894 C CA . ARG B 1 95 ? 6.836 2.922 -0.512 1 95.75 95 ARG B CA 1
ATOM 1895 C C . ARG B 1 95 ? 6.906 2.047 -1.76 1 95.75 95 ARG B C 1
ATOM 1897 O O . ARG B 1 95 ? 6.598 0.854 -1.707 1 95.75 95 ARG B O 1
ATOM 1904 N N . SER B 1 96 ? 7.355 2.674 -2.867 1 94.62 96 SER B N 1
ATOM 1905 C CA . SER B 1 96 ? 7.492 1.953 -4.129 1 94.62 96 SER B CA 1
ATOM 1906 C C . SER B 1 96 ? 8.547 0.854 -4.023 1 94.62 96 SER B C 1
ATOM 1908 O O . SER B 1 96 ? 8.32 -0.271 -4.473 1 94.62 96 SER B O 1
ATOM 1910 N N . ALA B 1 97 ? 9.625 1.191 -3.406 1 96.19 97 ALA B N 1
ATOM 1911 C CA . ALA B 1 97 ? 10.719 0.233 -3.271 1 96.19 97 ALA B CA 1
ATOM 1912 C C . ALA B 1 97 ? 10.312 -0.95 -2.4 1 96.19 97 ALA B C 1
ATOM 1914 O O . ALA B 1 97 ? 10.656 -2.098 -2.697 1 96.19 97 ALA B O 1
ATOM 1915 N N . ALA B 1 98 ? 9.594 -0.674 -1.363 1 96.12 98 ALA B N 1
ATOM 1916 C CA . ALA B 1 98 ? 9.195 -1.684 -0.383 1 96.12 98 ALA B CA 1
ATOM 1917 C C . ALA B 1 98 ? 8.305 -2.744 -1.018 1 96.12 98 ALA B C 1
ATOM 1919 O O . ALA B 1 98 ? 8.375 -3.922 -0.658 1 96.12 98 ALA B O 1
ATOM 1920 N N . ASP B 1 99 ? 7.527 -2.357 -2.016 1 95.75 99 ASP B N 1
ATOM 1921 C CA . ASP B 1 99 ? 6.52 -3.289 -2.518 1 95.75 99 ASP B CA 1
ATOM 1922 C C . ASP B 1 99 ? 6.879 -3.777 -3.92 1 95.75 99 ASP B C 1
ATOM 1924 O O . ASP B 1 99 ? 6.398 -4.824 -4.359 1 95.75 99 ASP B O 1
ATOM 1928 N N . TYR B 1 100 ? 7.871 -3.088 -4.605 1 94.69 100 TYR B N 1
ATOM 1929 C CA . TYR B 1 100 ? 7.957 -3.416 -6.023 1 94.69 100 TYR B CA 1
ATOM 1930 C C . TYR B 1 100 ? 9.375 -3.82 -6.41 1 94.69 100 TYR B C 1
ATOM 1932 O O . TYR B 1 100 ? 9.594 -4.41 -7.469 1 94.69 100 TYR B O 1
ATOM 1940 N N . GLU B 1 101 ? 10.227 -3.449 -5.582 1 95.81 101 GLU B N 1
ATOM 1941 C CA . GLU B 1 101 ? 11.609 -3.76 -5.953 1 95.81 101 GLU B CA 1
ATOM 1942 C C . GLU B 1 101 ? 11.977 -5.184 -5.551 1 95.81 101 GLU B C 1
ATOM 1944 O O . GLU B 1 101 ? 12.047 -5.5 -4.359 1 95.81 101 GLU B O 1
ATOM 1949 N N . ASP B 1 102 ? 12.266 -6.004 -6.5 1 96.31 102 ASP B N 1
ATOM 1950 C CA . ASP B 1 102 ? 12.695 -7.375 -6.23 1 96.31 102 ASP B CA 1
ATOM 1951 C C . ASP B 1 102 ? 14.016 -7.398 -5.465 1 96.31 102 ASP B C 1
ATOM 1953 O O . ASP B 1 102 ? 14.914 -6.613 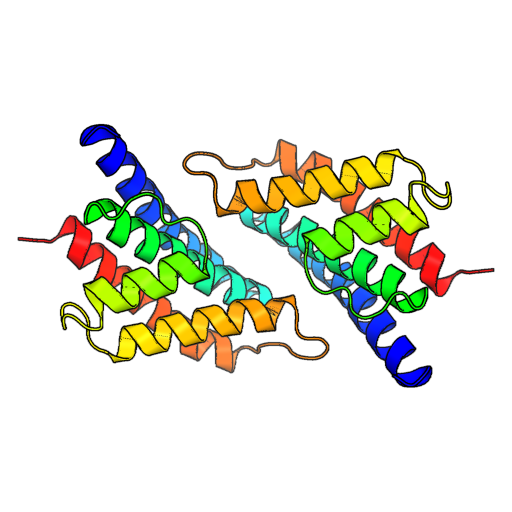-5.754 1 96.31 102 ASP B O 1
ATOM 1957 N N . PHE B 1 103 ? 14.141 -8.258 -4.488 1 96.38 103 PHE B N 1
ATOM 1958 C CA . PHE B 1 103 ? 15.359 -8.578 -3.754 1 96.38 103 PHE B CA 1
ATOM 1959 C C . PHE B 1 103 ? 15.773 -7.422 -2.855 1 96.38 103 PHE B C 1
ATOM 1961 O O . PHE B 1 103 ? 16.859 -7.43 -2.283 1 96.38 103 PHE B O 1
ATOM 1968 N N . LYS B 1 104 ? 14.953 -6.387 -2.777 1 93.19 104 LYS B N 1
ATOM 1969 C CA . LYS B 1 104 ? 15.227 -5.27 -1.876 1 93.19 104 LYS B CA 1
ATOM 1970 C C . LYS B 1 104 ? 14.219 -5.234 -0.728 1 93.19 104 LYS B C 1
ATOM 1972 O O . LYS B 1 104 ? 13.008 -5.277 -0.953 1 93.19 104 LYS B O 1
ATOM 1977 N N . ASN B 1 105 ? 14.812 -5.27 0.514 1 96.38 105 ASN B N 1
ATOM 1978 C CA . ASN B 1 105 ? 13.977 -5.207 1.711 1 96.38 105 ASN B CA 1
ATOM 1979 C C . ASN B 1 105 ? 14.516 -4.195 2.717 1 96.38 105 ASN B C 1
ATOM 1981 O O . ASN B 1 105 ? 15.727 -4.008 2.826 1 96.38 105 ASN B O 1
ATOM 1985 N N . PHE B 1 106 ? 13.625 -3.598 3.369 1 98.19 106 PHE B N 1
ATOM 1986 C CA . PHE B 1 106 ? 14.016 -2.715 4.465 1 98.19 106 PHE B CA 1
ATOM 1987 C C . PHE B 1 106 ? 14.289 -3.516 5.73 1 98.19 106 PHE B C 1
ATOM 1989 O O . PHE B 1 106 ? 13.828 -4.648 5.871 1 98.19 106 PHE B O 1
ATOM 1996 N N . ASP B 1 107 ? 15.125 -2.895 6.582 1 98.06 107 ASP B N 1
ATOM 1997 C CA . ASP B 1 107 ? 15.453 -3.564 7.836 1 98.06 107 ASP B CA 1
ATOM 1998 C C . ASP B 1 107 ? 15.094 -2.689 9.031 1 98.06 107 ASP B C 1
ATOM 2000 O O . ASP B 1 107 ? 14.492 -1.626 8.875 1 98.06 107 ASP B O 1
ATOM 2004 N N . LEU B 1 108 ? 15.383 -3.223 10.203 1 98.31 108 LEU B N 1
ATOM 2005 C CA . LEU B 1 108 ? 15.055 -2.545 11.453 1 98.31 108 LEU B CA 1
ATOM 2006 C C . LEU B 1 108 ? 15.695 -1.163 11.508 1 98.31 108 LEU B C 1
ATOM 2008 O O . LEU B 1 108 ? 15.047 -0.185 11.875 1 98.31 108 LEU B O 1
ATOM 2012 N N . ALA B 1 109 ? 16.906 -1.042 11.148 1 98.38 109 ALA B N 1
ATOM 2013 C CA . ALA B 1 109 ? 17.641 0.219 11.219 1 98.38 109 ALA B CA 1
ATOM 2014 C C . ALA B 1 109 ? 16.969 1.292 10.359 1 98.38 109 ALA B C 1
ATOM 2016 O O . ALA B 1 109 ? 16.797 2.428 10.805 1 98.38 109 ALA B O 1
ATOM 2017 N N . ALA B 1 110 ? 16.609 0.931 9.156 1 98.12 110 ALA B N 1
ATOM 2018 C CA . ALA B 1 110 ? 15.977 1.878 8.242 1 98.12 110 ALA B CA 1
ATOM 2019 C C . ALA B 1 110 ? 14.633 2.355 8.805 1 98.12 110 ALA B C 1
ATOM 2021 O O . ALA B 1 110 ? 14.328 3.551 8.766 1 98.12 110 ALA B O 1
ATOM 2022 N N . THR B 1 111 ? 13.828 1.419 9.297 1 98.44 111 THR B N 1
ATOM 2023 C CA . THR B 1 111 ? 12.5 1.77 9.781 1 98.44 111 THR B CA 1
ATOM 2024 C C . THR B 1 111 ? 12.594 2.623 11.039 1 98.44 111 THR B C 1
ATOM 2026 O O . THR B 1 111 ? 11.805 3.549 11.234 1 98.44 111 THR B O 1
ATOM 2029 N N . GLN B 1 112 ? 13.539 2.344 11.852 1 97.88 112 GLN B N 1
ATOM 2030 C CA . GLN B 1 112 ? 13.688 3.072 13.109 1 97.88 112 GLN B CA 1
ATOM 2031 C C . GLN B 1 112 ? 14.219 4.484 12.859 1 97.88 112 GLN B C 1
ATOM 2033 O O . GLN B 1 112 ? 13.93 5.402 13.633 1 97.88 112 GLN B O 1
ATOM 2038 N N . GLU B 1 113 ? 14.984 4.609 11.859 1 98 113 GLU B N 1
ATOM 2039 C CA . GLU B 1 113 ? 15.453 5.941 11.484 1 98 113 GLU B CA 1
ATOM 2040 C C . GLU B 1 113 ? 14.305 6.797 10.945 1 98 113 GLU B C 1
ATOM 2042 O O . GLU B 1 113 ? 14.227 7.992 11.242 1 98 113 GLU B O 1
ATOM 2047 N N . MET B 1 114 ? 13.414 6.211 10.258 1 98.44 114 MET B N 1
ATOM 2048 C CA . MET B 1 114 ? 12.375 6.938 9.523 1 98.44 114 MET B CA 1
ATOM 2049 C C . MET B 1 114 ? 11.172 7.219 10.414 1 98.44 114 MET B C 1
ATOM 2051 O O . MET B 1 114 ? 10.562 8.281 10.32 1 98.44 114 MET B O 1
ATOM 2055 N N . TYR B 1 115 ? 10.859 6.297 11.367 1 98.81 115 TYR B N 1
ATOM 2056 C CA . TYR B 1 115 ? 9.594 6.32 12.086 1 98.81 115 TYR B CA 1
ATOM 2057 C C . TYR B 1 115 ? 9.461 7.594 12.914 1 98.81 115 TYR B C 1
ATOM 2059 O O . TYR B 1 115 ? 8.43 8.266 12.875 1 98.81 115 TYR B O 1
ATOM 2067 N N . PRO B 1 116 ? 10.516 8.039 13.656 1 98.81 116 PRO B N 1
ATOM 2068 C CA . PRO B 1 116 ? 10.375 9.273 14.438 1 98.81 116 PRO B CA 1
ATOM 2069 C C . PRO B 1 116 ? 10.141 10.5 13.555 1 98.81 116 PRO B C 1
ATOM 2071 O O . PRO B 1 116 ? 9.445 11.438 13.969 1 98.81 116 PRO B O 1
ATOM 2074 N N . LYS B 1 117 ? 10.734 10.516 12.383 1 98.81 117 LYS B N 1
ATOM 2075 C CA . LYS B 1 117 ? 10.531 11.625 11.453 1 98.81 117 LYS B CA 1
ATOM 2076 C C . LYS B 1 117 ? 9.102 11.633 10.914 1 98.81 117 LYS B C 1
ATOM 2078 O O . LYS B 1 117 ? 8.523 12.695 10.695 1 98.81 117 LYS B O 1
ATOM 2083 N N . VAL B 1 118 ? 8.555 10.43 10.703 1 98.94 118 VAL B N 1
ATOM 2084 C CA . VAL B 1 118 ? 7.164 10.32 10.281 1 98.94 118 VAL B CA 1
ATOM 2085 C C . VAL B 1 118 ? 6.25 10.922 11.352 1 98.94 118 VAL B C 1
ATOM 2087 O O . VAL B 1 118 ? 5.344 11.695 11.039 1 98.94 118 VAL B O 1
ATOM 2090 N N . CYS B 1 119 ? 6.516 10.578 12.609 1 98.94 119 CYS B N 1
ATOM 2091 C CA . CYS B 1 119 ? 5.73 11.109 13.727 1 98.94 119 CYS B CA 1
ATOM 2092 C C . CYS B 1 119 ? 5.824 12.625 13.781 1 98.94 119 CYS B C 1
ATOM 2094 O O . CYS B 1 119 ? 4.809 13.312 13.922 1 98.94 119 CYS B O 1
ATOM 2096 N N . ALA B 1 120 ? 7.023 13.148 13.656 1 98.81 120 ALA B N 1
ATOM 2097 C CA . ALA B 1 120 ? 7.246 14.594 13.711 1 98.81 120 ALA B CA 1
ATOM 2098 C C . ALA B 1 120 ? 6.547 15.305 12.555 1 98.81 120 ALA B C 1
ATOM 2100 O O . ALA B 1 120 ? 5.973 16.375 12.742 1 98.81 120 ALA B O 1
ATOM 2101 N N . PHE B 1 121 ? 6.617 14.766 11.352 1 98.88 121 PHE B N 1
ATOM 2102 C CA . PHE B 1 121 ? 6.008 15.336 10.156 1 98.88 121 PHE B CA 1
ATOM 2103 C C . PHE B 1 121 ? 4.496 15.422 10.305 1 98.88 121 PHE B C 1
ATOM 2105 O O . PHE B 1 121 ? 3.898 16.469 10.031 1 98.88 121 PHE B O 1
ATOM 2112 N N . ILE B 1 122 ? 3.879 14.32 10.805 1 98.81 122 ILE B N 1
ATOM 2113 C CA . ILE B 1 122 ? 2.434 14.289 11 1 98.81 122 ILE B CA 1
ATOM 2114 C C . ILE B 1 122 ? 2.031 15.273 12.094 1 98.81 122 ILE B C 1
ATOM 2116 O O . ILE B 1 122 ? 1.017 15.961 11.969 1 98.81 122 ILE B O 1
ATOM 2120 N N . GLY B 1 123 ? 2.881 15.312 13.148 1 98.31 123 GLY B N 1
ATOM 2121 C CA . GLY B 1 123 ? 2.641 16.297 14.188 1 98.31 123 GLY B CA 1
ATOM 2122 C C . GLY B 1 123 ? 2.682 17.734 13.672 1 98.31 123 GLY B C 1
ATOM 2123 O O . GLY B 1 123 ? 1.842 18.547 14.039 1 98.31 123 GLY B O 1
A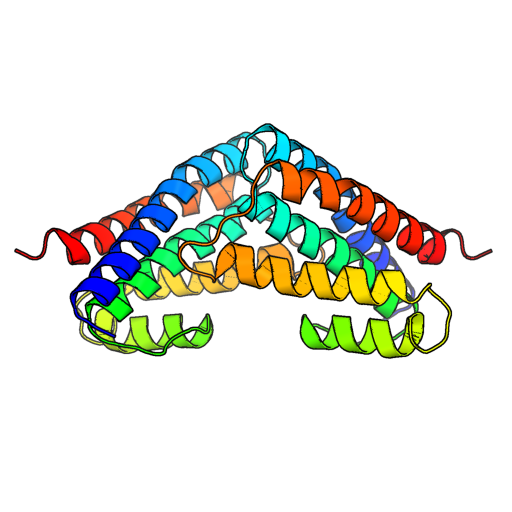TOM 2124 N N . LEU B 1 124 ? 3.643 18.047 12.844 1 98.25 124 LEU B N 1
ATOM 2125 C CA . LEU B 1 124 ? 3.787 19.359 12.242 1 98.25 124 LEU B CA 1
ATOM 2126 C C . LEU B 1 124 ? 2.547 19.734 11.438 1 98.25 124 LEU B C 1
ATOM 2128 O O . LEU B 1 124 ? 2.033 20.844 11.562 1 98.25 124 LEU B O 1
ATOM 2132 N N . ILE B 1 125 ? 2.045 18.828 10.664 1 98.5 125 ILE B N 1
ATOM 2133 C CA . ILE B 1 125 ? 0.888 19.078 9.812 1 98.5 125 ILE B CA 1
ATOM 2134 C C . ILE B 1 125 ? -0.364 19.234 10.672 1 98.5 125 ILE B C 1
ATOM 2136 O O . ILE B 1 125 ? -1.174 20.141 10.445 1 98.5 125 ILE B O 1
ATOM 2140 N N . ASP B 1 126 ? -0.46 18.328 11.617 1 97.94 126 ASP B N 1
ATOM 2141 C CA . ASP B 1 126 ? -1.602 18.391 12.523 1 97.94 126 ASP B CA 1
ATOM 2142 C C . ASP B 1 126 ? -1.688 19.75 13.203 1 97.94 126 ASP B C 1
ATOM 2144 O O . ASP B 1 126 ? -2.768 20.344 13.289 1 97.94 126 ASP B O 1
ATOM 2148 N N . ASN B 1 127 ? -0.571 20.234 13.672 1 97 127 ASN B N 1
ATOM 2149 C CA . ASN B 1 127 ? -0.516 21.547 14.32 1 97 127 ASN B CA 1
ATOM 2150 C C . ASN B 1 127 ? -0.882 22.656 13.352 1 97 127 ASN B C 1
ATOM 2152 O O . ASN B 1 127 ? -1.574 23.609 13.719 1 97 127 ASN B O 1
ATOM 2156 N N . TRP B 1 128 ? -0.367 22.516 12.172 1 96.25 128 TRP B N 1
ATOM 2157 C CA . TRP B 1 128 ? -0.649 23.531 11.156 1 96.25 128 TRP B CA 1
ATOM 2158 C C . TRP B 1 128 ? -2.141 23.578 10.844 1 96.25 128 TRP B C 1
ATOM 2160 O O . TRP B 1 128 ? -2.705 24.672 10.672 1 96.25 128 TRP B O 1
ATOM 2170 N N . VAL B 1 129 ? -2.789 22.438 10.805 1 96.69 129 VAL B N 1
ATOM 2171 C CA . VAL B 1 129 ? -4.184 22.328 10.391 1 96.69 129 VAL B CA 1
ATOM 2172 C C . VAL B 1 129 ? -5.102 22.75 11.531 1 96.69 129 VAL B C 1
ATOM 2174 O O . VAL B 1 129 ? -6.102 23.438 11.305 1 96.69 129 VAL B O 1
ATOM 2177 N N . PHE B 1 130 ? -4.762 22.391 12.734 1 92.88 130 PHE B N 1
ATOM 2178 C CA . PHE B 1 130 ? -5.727 22.578 13.812 1 92.88 130 PHE B CA 1
ATOM 2179 C C . PHE B 1 130 ? -5.297 23.719 14.734 1 92.88 130 PHE B C 1
ATOM 2181 O O . PHE B 1 130 ? -6.105 24.25 15.5 1 92.88 130 PHE B O 1
ATOM 2188 N N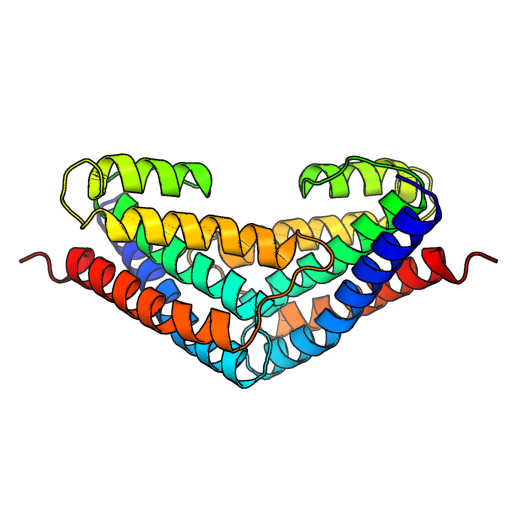 . ASP B 1 131 ? -4.012 23.781 15.055 1 79.06 131 ASP B N 1
ATOM 2189 C CA . ASP B 1 131 ? -3.607 24.859 15.953 1 79.06 131 ASP B CA 1
ATOM 2190 C C . ASP B 1 131 ? -3.523 26.188 15.203 1 79.06 131 ASP B C 1
ATOM 2192 O O . ASP B 1 131 ? -3.318 27.234 15.812 1 79.06 131 ASP B O 1
ATOM 2196 N N . LYS B 1 132 ? -3.832 26.359 13.836 1 58.72 132 LYS B N 1
ATOM 2197 C CA . LYS B 1 132 ? -3.773 27.703 13.281 1 58.72 132 LYS B CA 1
ATOM 2198 C C . LYS B 1 132 ? -4.324 28.734 14.266 1 58.72 132 LYS B C 1
ATOM 2200 O O . LYS B 1 132 ? -5.43 28.562 14.789 1 58.72 132 LYS B O 1
ATOM 2205 N N . ASN B 1 133 ? -3.373 29.172 15.094 1 39.59 133 ASN B N 1
ATOM 2206 C CA . ASN B 1 133 ? -3.5 30.484 15.719 1 39.59 133 ASN B CA 1
ATOM 2207 C C . ASN B 1 133 ? -3.779 31.578 14.688 1 39.59 133 ASN B C 1
ATOM 2209 O O . ASN B 1 133 ? -3.299 31.5 13.555 1 39.59 133 ASN B O 1
#

Nearest PDB structures (foldseek):
  2hsb-assembly1_A  TM=9.292E-01  e=2.787E-06  Archaeoglobus fulgidus
  1wol-assembly1_A  TM=7.834E-01  e=2.759E-03  Sulfurisphaera tokodaii str. 7
  1ufb-assembly1_A  TM=8.078E-01  e=6.709E-03  Thermus thermophilus
  9dm1-assembly1_S  TM=5.251E-01  e=2.461E+00  Mycolicibacterium smegmatis MC2 155
  7e1v-assembly1_G  TM=5.147E-01  e=6.305E+00  Mycolicibacterium smegmatis MC2 51

InterPro domains:
  IPR007842 HEPN domain [PF05168] (13-117)
  IPR052226 UPF0332 putative toxin [PTHR36565] (10-129)